Protein AF-A0A1X6NYY1-F1 (afdb_monomer_lite)

Radius of gyration: 22.67 Å; chains: 1; bounding box: 58×75×49 Å

Foldseek 3Di:
DDDDDDDDDDDDDDPDDDPPPPQPDQPFAWFKKKKADQLLQFKKKWKKWKWKDAPNDIDIDIDIDMDHHRRRMDMDTFDDDGADVRIDIAMWTCFMARDPADPDDDQGFIGGRRQKGFDQFQWKKKAWHWGWDADDDPPDPPRIDTDTDGMMIMWTAGLVLGTIDHPDRPPGRIDTDPDGQDPVSSVVSSVNSCVNSVD

Organism: Porphyra umbilicalis (NCBI:txid2786)

Secondary structure (DSSP, 8-state):
-----------------------S--TT-EEEEEEE-TT--SEEEEEEEEEEEETTEEEEEEEEEEEE-SSSEEEEEPP----BTTEEEEEEEEEEE-SS---SSSPPP-B--TTEEE-SS---EEEEEEEEE-SSTTS-TTS-EEEEEEEEEEEEEETTS-EEEES--TTSSEEE-SSPPPHHHHHHHHHHHHHHTT-

Structure (mmCIF, N/CA/C/O backbone):
data_AF-A0A1X6NYY1-F1
#
_entry.id   AF-A0A1X6NYY1-F1
#
loop_
_atom_site.group_PDB
_atom_site.id
_atom_site.type_symbol
_atom_site.label_atom_id
_atom_site.label_alt_id
_atom_site.label_comp_id
_atom_site.label_asym_id
_atom_site.label_entity_id
_atom_site.label_seq_id
_atom_site.pdbx_PDB_ins_code
_atom_site.Cartn_x
_atom_site.Cartn_y
_atom_site.Cartn_z
_atom_site.occupancy
_atom_site.B_iso_or_equiv
_atom_site.auth_seq_id
_atom_site.auth_comp_id
_atom_site.auth_asym_id
_atom_site.auth_atom_id
_atom_site.pdbx_PDB_model_num
ATOM 1 N N . MET A 1 1 ? -26.506 -59.635 26.896 1.00 38.16 1 MET A N 1
ATOM 2 C CA . MET A 1 1 ? -25.412 -58.675 27.161 1.00 38.16 1 MET A CA 1
ATOM 3 C C . MET A 1 1 ? -26.033 -57.323 27.451 1.00 38.16 1 MET A C 1
ATOM 5 O O . MET A 1 1 ? -26.672 -56.756 26.580 1.00 38.16 1 MET A O 1
ATOM 9 N N . VAL A 1 2 ? -25.917 -56.869 28.696 1.00 30.73 2 VAL A N 1
ATOM 10 C CA . VAL A 1 2 ? -26.369 -55.550 29.152 1.00 30.73 2 VAL A CA 1
ATOM 11 C C . VAL A 1 2 ? -25.297 -54.528 28.778 1.00 30.73 2 VAL A C 1
ATOM 13 O O . VAL A 1 2 ? -24.127 -54.738 29.097 1.00 30.73 2 VAL A O 1
ATOM 16 N N . LYS A 1 3 ? -25.678 -53.413 28.148 1.00 32.84 3 LYS A N 1
ATOM 17 C CA . LYS A 1 3 ? -24.883 -52.183 28.210 1.00 32.84 3 LYS A CA 1
ATOM 18 C C . LYS A 1 3 ? -25.811 -50.984 28.374 1.00 32.84 3 LYS A C 1
ATOM 20 O O . LYS A 1 3 ? -26.528 -50.583 27.466 1.00 32.84 3 LYS A O 1
ATOM 25 N N . VAL A 1 4 ? -25.808 -50.516 29.615 1.00 39.34 4 VAL A N 1
ATOM 26 C CA . VAL A 1 4 ? -26.378 -49.278 30.139 1.00 39.34 4 VAL A CA 1
ATOM 27 C C . VAL A 1 4 ? -25.655 -48.076 29.522 1.00 39.34 4 VAL A C 1
ATOM 29 O O . VAL A 1 4 ? -24.454 -48.140 29.267 1.00 39.34 4 VAL A O 1
ATOM 32 N N . GLY A 1 5 ? -26.381 -46.975 29.351 1.00 33.88 5 GLY A N 1
ATOM 33 C CA . GLY A 1 5 ? -25.849 -45.639 29.069 1.00 33.88 5 GLY A CA 1
ATOM 34 C C . GLY A 1 5 ? -27.013 -44.687 28.810 1.00 33.88 5 GLY A C 1
ATOM 35 O O . GLY A 1 5 ? -27.331 -44.402 27.666 1.00 33.88 5 GLY A O 1
ATOM 36 N N . LEU A 1 6 ? -27.895 -44.494 29.791 1.00 34.56 6 LEU A N 1
ATOM 37 C CA . LEU A 1 6 ? -27.859 -43.376 30.743 1.00 34.56 6 LEU A CA 1
ATOM 38 C C . LEU A 1 6 ? -27.768 -42.007 30.045 1.00 34.56 6 LEU A C 1
ATOM 40 O O . LEU A 1 6 ? -26.708 -41.555 29.623 1.00 34.56 6 LEU A O 1
ATOM 44 N N . SER A 1 7 ? -28.942 -41.392 29.948 1.00 38.78 7 SER A N 1
ATOM 45 C CA . SER A 1 7 ? -29.249 -40.020 29.568 1.00 38.78 7 SER A CA 1
ATOM 46 C C . SER A 1 7 ? -28.366 -38.980 30.261 1.00 38.78 7 SER A C 1
ATOM 48 O O . SER A 1 7 ? -28.062 -39.142 31.438 1.00 38.78 7 SER A O 1
ATOM 50 N N . LEU A 1 8 ? -28.123 -37.839 29.606 1.00 34.47 8 LEU A N 1
ATOM 51 C CA . LEU A 1 8 ? -28.283 -36.544 30.277 1.00 34.47 8 LEU A CA 1
ATOM 52 C C . LEU A 1 8 ? -28.530 -35.415 29.262 1.00 34.47 8 LEU A C 1
ATOM 54 O O . LEU A 1 8 ? -27.645 -34.996 28.520 1.00 34.47 8 LEU A O 1
ATOM 58 N N . LEU A 1 9 ? -29.771 -34.928 29.266 1.00 41.62 9 LEU A N 1
ATOM 59 C CA . LEU A 1 9 ? -30.142 -33.581 28.851 1.00 41.62 9 LEU A CA 1
ATOM 60 C C . LEU A 1 9 ? -29.392 -32.570 29.721 1.00 41.62 9 LEU A C 1
ATOM 62 O O . LEU A 1 9 ? -29.495 -32.633 30.943 1.00 41.62 9 LEU A O 1
ATOM 66 N N . VAL A 1 10 ? -28.736 -31.591 29.102 1.00 35.84 10 VAL A N 1
ATOM 67 C CA . VAL A 1 10 ? -28.443 -30.307 29.749 1.00 35.84 10 VAL A CA 1
ATOM 68 C C . VAL A 1 10 ? -28.803 -29.203 28.762 1.00 35.84 10 VAL A C 1
ATOM 70 O O . VAL A 1 10 ? -27.987 -28.717 27.985 1.00 35.84 10 VAL A O 1
ATOM 73 N N . ALA A 1 11 ? -30.084 -28.843 28.785 1.00 40.41 11 ALA A N 1
ATOM 74 C CA . ALA A 1 11 ? -30.530 -27.523 28.386 1.00 40.41 11 ALA A CA 1
ATOM 75 C C . ALA A 1 11 ? -30.111 -26.557 29.501 1.00 40.41 11 ALA A C 1
ATOM 77 O O . ALA A 1 11 ? -30.634 -26.629 30.610 1.00 40.41 11 ALA A O 1
ATOM 78 N N . VAL A 1 12 ? -29.166 -25.664 29.216 1.00 36.78 12 VAL A N 1
ATOM 79 C CA . VAL A 1 12 ? -28.958 -24.461 30.026 1.00 36.78 12 VAL A CA 1
ATOM 80 C C . VAL A 1 12 ? -29.254 -23.277 29.128 1.00 36.78 12 VAL A C 1
ATOM 82 O O . VAL A 1 12 ? -28.447 -22.862 28.300 1.00 36.78 12 VAL A O 1
ATOM 85 N N . ALA A 1 13 ? -30.469 -22.769 29.297 1.00 39.72 13 ALA A N 1
ATOM 86 C CA . ALA A 1 13 ? -30.809 -21.411 28.944 1.00 39.72 13 ALA A CA 1
ATOM 87 C C . ALA A 1 13 ? -29.951 -20.468 29.798 1.00 39.72 13 ALA A C 1
ATOM 89 O O . ALA A 1 13 ? -30.029 -20.487 31.024 1.00 39.72 13 ALA A O 1
ATOM 90 N N . LEU A 1 14 ? -29.160 -19.627 29.143 1.00 35.62 14 LEU A N 1
ATOM 91 C CA . LEU A 1 14 ? -28.606 -18.413 29.731 1.00 35.62 14 LEU A CA 1
ATOM 92 C C . LEU A 1 14 ? -29.036 -17.247 28.847 1.00 35.62 14 LEU A C 1
ATOM 94 O O . LEU A 1 14 ? -28.299 -16.745 28.005 1.00 35.62 14 LEU A O 1
ATOM 98 N N . ALA A 1 15 ? -30.283 -16.832 29.062 1.00 41.22 15 ALA A N 1
ATOM 99 C CA . ALA A 1 15 ? -30.663 -15.447 28.877 1.00 41.22 15 ALA A CA 1
ATOM 100 C C . ALA A 1 15 ? -29.994 -14.647 30.004 1.00 41.22 15 ALA A C 1
ATOM 102 O O . ALA A 1 15 ? -30.489 -14.590 31.126 1.00 41.22 15 ALA A O 1
ATOM 103 N N . ALA A 1 16 ? -28.842 -14.060 29.701 1.00 38.62 16 ALA A N 1
ATOM 104 C CA . ALA A 1 16 ? -28.280 -12.955 30.455 1.00 38.62 16 ALA A CA 1
ATOM 105 C C . ALA A 1 16 ? -27.803 -11.925 29.437 1.00 38.62 16 ALA A C 1
ATOM 107 O O . ALA A 1 16 ? -26.807 -12.102 28.740 1.00 38.62 16 ALA A O 1
ATOM 108 N N . VAL A 1 17 ? -28.600 -10.868 29.327 1.00 46.47 17 VAL A N 1
ATOM 109 C CA . VAL A 1 17 ? -28.281 -9.644 28.609 1.00 46.47 17 VAL A CA 1
ATOM 110 C C . VAL A 1 17 ? -26.997 -9.077 29.206 1.00 46.47 17 VAL A C 1
ATOM 112 O O . VAL A 1 17 ? -26.995 -8.537 30.307 1.00 46.47 17 VAL A O 1
ATOM 115 N N . THR A 1 18 ? -25.911 -9.139 28.456 1.00 36.22 18 THR A N 1
ATOM 116 C CA . THR A 1 18 ? -24.978 -8.024 28.409 1.00 36.22 18 THR A CA 1
ATOM 117 C C . THR A 1 18 ? -25.024 -7.534 26.982 1.00 36.22 18 THR A C 1
ATOM 119 O O . THR A 1 18 ? -24.807 -8.295 26.040 1.00 36.22 18 THR A O 1
ATOM 122 N N . ALA A 1 19 ? -25.409 -6.268 26.818 1.00 34.47 19 ALA A N 1
ATOM 123 C CA . ALA A 1 19 ? -25.182 -5.548 25.585 1.00 34.47 19 ALA A CA 1
ATOM 124 C C . ALA A 1 19 ? -23.752 -5.871 25.156 1.00 34.47 19 ALA A C 1
ATOM 126 O O . ALA A 1 19 ? -22.804 -5.508 25.856 1.00 34.47 19 ALA A O 1
ATOM 127 N N . ALA A 1 20 ? -23.606 -6.618 24.060 1.00 34.59 20 ALA A N 1
ATOM 128 C CA . ALA A 1 20 ? -22.355 -6.642 23.347 1.00 34.59 20 ALA A CA 1
ATOM 129 C C . ALA A 1 20 ? -22.112 -5.174 23.019 1.00 34.59 20 ALA A C 1
ATOM 131 O O . ALA A 1 20 ? -22.765 -4.603 22.145 1.00 34.59 20 ALA A O 1
ATOM 132 N N . THR A 1 21 ? -21.258 -4.532 23.811 1.00 38.22 21 THR A N 1
ATOM 133 C CA . THR A 1 21 ? -20.573 -3.328 23.402 1.00 38.22 21 THR A CA 1
ATOM 134 C C . THR A 1 21 ? -19.978 -3.714 22.065 1.00 38.22 21 THR A C 1
ATOM 136 O O . THR A 1 21 ? -19.060 -4.534 21.993 1.00 38.22 21 THR A O 1
ATOM 139 N N . ALA A 1 22 ? -20.627 -3.251 20.993 1.00 32.81 22 ALA A N 1
ATOM 140 C CA . ALA A 1 22 ? -20.149 -3.447 19.643 1.00 32.81 22 ALA A CA 1
ATOM 141 C C . ALA A 1 22 ? -18.651 -3.141 19.680 1.00 32.81 22 ALA A C 1
ATOM 143 O O . ALA A 1 22 ? -18.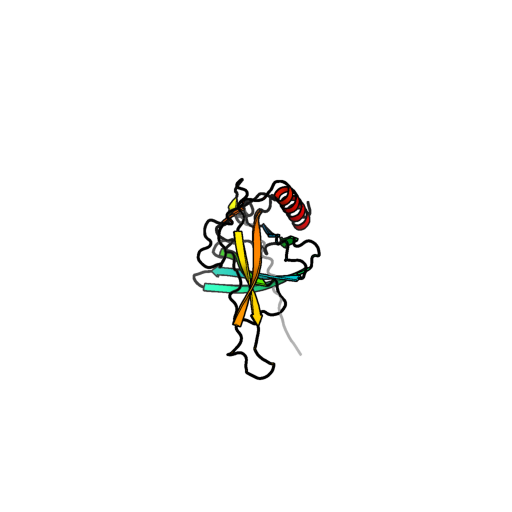287 -2.130 20.295 1.00 32.81 22 ALA A O 1
ATOM 144 N N . PRO A 1 23 ? -17.776 -4.002 19.136 1.00 33.94 23 PRO A N 1
ATOM 145 C CA . PRO A 1 23 ? -16.362 -3.689 19.131 1.00 33.94 23 PRO A CA 1
ATOM 146 C C . PRO A 1 23 ? -16.186 -2.330 18.439 1.00 33.94 23 PRO A C 1
ATOM 148 O O . PRO A 1 23 ? -16.369 -2.193 17.231 1.00 33.94 23 PRO A O 1
ATOM 151 N N . ALA A 1 24 ? -15.900 -1.300 19.237 1.00 39.66 24 ALA A N 1
ATOM 152 C CA . ALA A 1 24 ? -15.369 -0.033 18.772 1.00 39.66 24 ALA A CA 1
ATOM 153 C C . ALA A 1 24 ? -14.004 -0.385 18.153 1.00 39.66 24 ALA A C 1
ATOM 155 O O . ALA A 1 24 ? -13.199 -1.041 18.802 1.00 39.66 24 ALA A O 1
ATOM 156 N N . THR A 1 25 ? -13.681 -0.100 16.897 1.00 47.62 25 THR A N 1
ATOM 157 C CA . THR A 1 25 ? -14.040 1.039 16.052 1.00 47.62 25 THR A CA 1
ATOM 158 C C . THR A 1 25 ? -13.942 0.617 14.578 1.00 47.62 25 THR A C 1
ATOM 160 O O . THR A 1 25 ? -12.849 0.343 14.087 1.00 47.62 25 THR A O 1
ATOM 163 N N . VAL A 1 26 ? -15.067 0.559 13.859 1.00 55.84 26 VAL A N 1
ATOM 164 C CA . VAL A 1 26 ? -15.074 0.356 12.391 1.00 55.84 26 VAL A CA 1
ATOM 165 C C . VAL A 1 26 ? -14.859 1.680 11.648 1.00 55.84 26 VAL A C 1
ATOM 167 O O . VAL A 1 26 ? -14.362 1.672 10.527 1.00 55.84 26 VAL A O 1
ATOM 170 N N . ALA A 1 27 ? -15.216 2.803 12.278 1.00 60.12 27 ALA A N 1
ATOM 171 C CA . ALA A 1 27 ? -15.157 4.125 11.671 1.00 60.12 27 ALA A CA 1
ATOM 172 C C . ALA A 1 27 ? -13.730 4.704 11.668 1.00 60.12 27 ALA A C 1
ATOM 174 O O . ALA A 1 27 ? -13.072 4.734 12.709 1.00 60.12 27 ALA A O 1
ATOM 175 N N . GLY A 1 28 ? -13.289 5.210 10.518 1.00 69.50 28 GLY A N 1
ATOM 176 C CA . GLY A 1 28 ? -12.006 5.873 10.312 1.00 69.50 28 GLY A CA 1
ATOM 177 C C . GLY A 1 28 ? -10.812 4.926 10.192 1.00 69.50 28 GLY A C 1
ATOM 178 O O . GLY A 1 28 ? -9.693 5.344 10.488 1.00 69.50 28 GLY A O 1
ATOM 179 N N . ARG A 1 29 ? -11.022 3.665 9.794 1.00 86.12 29 ARG A N 1
ATOM 180 C CA . ARG A 1 29 ? -9.941 2.684 9.603 1.00 86.12 29 ARG A CA 1
ATOM 181 C C . ARG A 1 29 ? -9.421 2.724 8.173 1.00 86.12 29 ARG A C 1
ATOM 183 O O . ARG A 1 29 ? -10.184 2.950 7.245 1.00 86.12 29 ARG A O 1
ATOM 190 N N . ALA A 1 30 ? -8.161 2.352 7.969 1.00 90.94 30 ALA A N 1
ATOM 191 C CA . ALA A 1 30 ? -7.658 2.097 6.624 1.00 90.94 30 ALA A CA 1
ATOM 192 C C . ALA A 1 30 ? -8.416 0.920 5.982 1.00 90.94 30 ALA A C 1
ATOM 194 O O . ALA A 1 30 ? -8.546 -0.156 6.579 1.00 90.94 30 ALA A O 1
ATOM 195 N N . ALA A 1 31 ? -8.948 1.137 4.779 1.00 94.00 31 ALA A N 1
ATOM 196 C CA . ALA A 1 31 ? -9.781 0.168 4.072 1.00 94.00 31 ALA A CA 1
ATOM 197 C C . ALA A 1 31 ? -9.328 -0.098 2.634 1.00 94.00 31 ALA A C 1
ATOM 199 O O . ALA A 1 31 ? -9.471 -1.225 2.165 1.00 94.00 31 ALA A O 1
ATOM 200 N N . VAL A 1 32 ? -8.753 0.892 1.947 1.00 96.88 32 VAL A N 1
ATOM 201 C CA . VAL A 1 32 ? -8.223 0.713 0.590 1.00 96.88 32 VAL A CA 1
ATOM 202 C C . VAL A 1 32 ? -6.813 1.281 0.490 1.00 96.88 32 VAL A C 1
ATOM 204 O O . VAL A 1 32 ? -6.564 2.420 0.880 1.00 96.88 32 VAL A O 1
ATOM 207 N N . LEU A 1 33 ? -5.895 0.499 -0.074 1.00 97.06 33 LEU A N 1
ATOM 208 C CA . LEU A 1 33 ? -4.585 0.968 -0.520 1.00 97.06 33 LEU A CA 1
ATOM 209 C C . LEU A 1 33 ? -4.646 1.215 -2.023 1.00 97.06 33 LEU A C 1
ATOM 211 O O . LEU A 1 33 ? -4.913 0.288 -2.786 1.00 97.06 33 LEU A O 1
ATOM 215 N N . VAL A 1 34 ? -4.338 2.432 -2.458 1.00 96.69 34 VAL A N 1
ATOM 216 C CA . VAL A 1 34 ? -4.222 2.764 -3.878 1.00 96.69 34 VAL A CA 1
ATOM 217 C C . VAL A 1 34 ? -2.763 3.008 -4.231 1.00 96.69 34 VAL A C 1
ATOM 219 O O . VAL A 1 34 ? -2.095 3.830 -3.604 1.00 96.69 34 VAL A O 1
ATOM 222 N N . LEU A 1 35 ? -2.277 2.313 -5.258 1.00 95.12 35 LEU A N 1
ATOM 223 C CA . LEU A 1 35 ? -0.948 2.499 -5.830 1.00 95.12 35 LEU A CA 1
ATOM 224 C C . LEU A 1 35 ? -1.067 3.120 -7.223 1.00 95.12 35 LEU A C 1
ATOM 226 O O . LEU A 1 35 ? -1.850 2.661 -8.057 1.00 95.12 35 LEU A O 1
ATOM 230 N N . LEU A 1 36 ? -0.266 4.151 -7.467 1.00 92.25 36 LEU A N 1
ATOM 231 C CA . LEU A 1 36 ? -0.159 4.868 -8.730 1.00 92.25 36 LEU A CA 1
ATOM 232 C C . LEU A 1 36 ? 1.300 4.829 -9.193 1.00 92.25 36 LEU A C 1
ATOM 234 O O . LEU A 1 36 ? 2.212 5.142 -8.426 1.00 92.25 36 LEU A O 1
ATOM 238 N N . GLY A 1 37 ? 1.532 4.515 -10.459 1.00 82.44 37 GLY A N 1
ATOM 239 C CA . GLY A 1 37 ? 2.844 4.666 -11.073 1.00 82.44 37 GLY A CA 1
ATOM 240 C C . GLY A 1 37 ? 2.745 4.591 -12.584 1.00 82.44 37 GLY A C 1
ATOM 241 O O . GLY A 1 37 ? 2.176 3.644 -13.115 1.00 82.44 37 GLY A O 1
ATOM 242 N N . ASP A 1 38 ? 3.326 5.564 -13.275 1.00 69.56 38 ASP A N 1
ATOM 243 C CA . ASP A 1 38 ? 3.235 5.652 -14.738 1.00 69.56 38 ASP A CA 1
ATOM 244 C C . ASP A 1 38 ? 3.952 4.470 -15.419 1.00 69.56 38 ASP A C 1
ATOM 246 O O . ASP A 1 38 ? 3.549 4.011 -16.482 1.00 69.56 38 ASP A O 1
ATOM 250 N N . GLU A 1 39 ? 4.950 3.894 -14.744 1.00 70.81 39 GLU A N 1
ATOM 251 C CA . GLU A 1 39 ? 5.709 2.716 -15.190 1.00 70.81 39 GLU A CA 1
ATOM 252 C C . GLU A 1 39 ? 5.158 1.386 -14.631 1.00 70.81 39 GLU A C 1
ATOM 254 O O . GLU A 1 39 ? 5.684 0.304 -14.897 1.00 70.81 39 GLU A O 1
ATOM 259 N N . LEU A 1 40 ? 4.067 1.433 -13.860 1.00 69.50 40 LEU A N 1
ATOM 260 C CA . LEU A 1 40 ? 3.491 0.296 -13.136 1.00 69.50 40 LEU A CA 1
ATOM 261 C C . LEU A 1 40 ? 2.529 -0.530 -14.020 1.00 69.50 40 LEU A C 1
ATOM 263 O O . LEU A 1 40 ? 1.478 -0.980 -13.567 1.00 69.50 40 LEU A O 1
ATOM 267 N N . MET A 1 41 ? 2.844 -0.740 -15.298 1.00 69.56 41 MET A N 1
ATOM 268 C CA . MET A 1 41 ? 1.942 -1.368 -16.284 1.00 69.56 41 MET A CA 1
ATOM 269 C C . MET A 1 41 ? 2.071 -2.901 -16.356 1.00 69.56 41 MET A C 1
ATOM 271 O O . MET A 1 41 ? 2.198 -3.480 -17.432 1.00 69.56 41 MET A O 1
ATOM 275 N N . SER A 1 42 ? 2.103 -3.583 -15.209 1.00 79.06 42 SER A N 1
ATOM 276 C CA . SER A 1 42 ? 2.211 -5.047 -15.182 1.00 79.06 42 SER A CA 1
ATOM 277 C C . SER A 1 42 ? 1.420 -5.671 -14.029 1.00 79.06 42 SER A C 1
ATOM 279 O O . SER A 1 42 ? 0.220 -5.433 -13.911 1.00 79.06 42 SER A O 1
ATOM 281 N N . SER A 1 43 ? 2.051 -6.501 -13.199 1.00 87.56 43 SER A N 1
ATOM 282 C CA . SER A 1 43 ? 1.430 -7.026 -11.988 1.00 87.56 43 SER A CA 1
ATOM 283 C C . SER A 1 43 ? 2.120 -6.465 -10.759 1.00 87.56 43 SER A C 1
ATOM 285 O O . SER A 1 43 ? 3.350 -6.458 -10.684 1.00 87.56 43 SER A O 1
ATOM 287 N N . VAL A 1 44 ? 1.326 -6.125 -9.752 1.00 89.94 44 VAL A N 1
ATOM 288 C CA . VAL A 1 44 ? 1.811 -5.753 -8.426 1.00 89.94 44 VAL A CA 1
ATOM 289 C C . VAL A 1 44 ? 1.318 -6.771 -7.417 1.00 89.94 44 VAL A C 1
ATOM 291 O O . VAL A 1 44 ? 0.159 -7.176 -7.446 1.00 89.94 44 VAL A O 1
ATOM 294 N N . THR A 1 45 ? 2.218 -7.209 -6.544 1.00 92.19 45 THR A N 1
ATOM 295 C CA . THR A 1 45 ? 1.910 -8.060 -5.396 1.00 92.19 45 THR A CA 1
ATOM 296 C C . THR A 1 45 ? 2.114 -7.254 -4.119 1.00 92.19 45 THR A C 1
ATOM 298 O O . THR A 1 45 ? 3.207 -6.741 -3.876 1.00 92.19 45 THR A O 1
ATOM 301 N N . VAL A 1 46 ? 1.063 -7.140 -3.314 1.00 94.12 46 VAL A N 1
ATOM 302 C CA . VAL A 1 46 ? 1.100 -6.579 -1.964 1.00 94.12 46 VAL A CA 1
ATOM 303 C C . VAL A 1 46 ? 1.139 -7.739 -0.979 1.00 94.12 46 VAL A C 1
ATOM 305 O O . VAL A 1 46 ? 0.416 -8.721 -1.128 1.00 94.12 46 VAL A O 1
ATOM 308 N N . THR A 1 47 ? 2.023 -7.648 0.007 1.00 94.56 47 THR A N 1
ATOM 309 C CA . THR A 1 47 ? 2.042 -8.543 1.162 1.00 94.56 47 THR A CA 1
ATOM 310 C C . THR A 1 47 ? 1.463 -7.797 2.349 1.00 94.56 47 THR A C 1
ATOM 312 O O . THR A 1 47 ? 1.962 -6.732 2.720 1.00 94.56 47 THR A O 1
ATOM 315 N N . TRP A 1 48 ? 0.416 -8.362 2.928 1.00 96.06 48 TRP A N 1
ATOM 316 C CA . TRP A 1 48 ? -0.231 -7.877 4.135 1.00 96.06 48 TRP A CA 1
ATOM 317 C C . TRP A 1 48 ? 0.370 -8.589 5.346 1.00 96.06 48 TRP A C 1
ATOM 319 O O . TRP A 1 48 ? 0.582 -9.799 5.306 1.00 96.06 48 TRP A O 1
ATOM 329 N N . GLU A 1 49 ? 0.650 -7.854 6.420 1.00 94.94 49 GLU A N 1
ATOM 330 C CA . GLU A 1 49 ? 0.976 -8.419 7.733 1.00 94.94 49 GLU A CA 1
ATOM 331 C C . GLU A 1 49 ? -0.148 -8.080 8.707 1.00 94.94 49 GLU A C 1
ATOM 333 O O . GLU A 1 49 ? -0.382 -6.908 8.996 1.00 94.94 49 GLU A O 1
ATOM 338 N N . THR A 1 50 ? -0.815 -9.108 9.230 1.00 94.00 50 THR A N 1
ATOM 339 C CA . THR A 1 50 ? -1.805 -8.972 10.300 1.00 94.00 50 THR A CA 1
ATOM 340 C C . THR A 1 50 ? -1.163 -9.386 11.618 1.00 94.00 50 THR A C 1
ATOM 342 O O . THR A 1 50 ? -0.710 -10.521 11.768 1.00 94.00 50 THR A O 1
ATOM 345 N N . LYS A 1 51 ? -1.096 -8.471 12.587 1.00 93.38 51 LYS A N 1
ATOM 346 C CA . LYS A 1 51 ? -0.605 -8.733 13.944 1.00 93.38 51 LYS A CA 1
ATOM 347 C C . LYS A 1 51 ? -1.779 -8.893 14.884 1.00 93.38 51 LYS A C 1
ATOM 349 O O . LYS A 1 51 ? -2.582 -7.977 15.020 1.00 93.38 51 LYS A O 1
ATOM 354 N N . ILE A 1 52 ? -1.823 -10.020 15.579 1.00 92.75 52 ILE A N 1
ATOM 355 C CA . ILE A 1 52 ? -2.807 -10.314 16.617 1.00 92.75 52 ILE A CA 1
ATOM 356 C C . ILE A 1 52 ? -2.064 -10.339 17.948 1.00 92.75 52 ILE A C 1
ATOM 358 O O . ILE A 1 52 ? -1.178 -11.170 18.149 1.00 92.75 52 ILE A O 1
ATOM 362 N N . SER A 1 53 ? -2.399 -9.414 18.843 1.00 92.00 53 SER A N 1
ATOM 363 C CA . SER A 1 53 ? -1.756 -9.268 20.150 1.00 92.00 53 SER A CA 1
ATOM 364 C C . SER A 1 53 ? -2.733 -9.604 21.273 1.00 92.00 53 SER A C 1
ATOM 366 O O . SER A 1 53 ? -3.795 -8.992 21.366 1.00 92.00 53 SER A O 1
ATOM 368 N N . PHE A 1 54 ? -2.368 -10.546 22.144 1.00 91.75 54 PHE A N 1
ATOM 369 C CA . PHE A 1 54 ? -3.174 -10.984 23.288 1.00 91.75 54 PHE A CA 1
ATOM 370 C C . PHE A 1 54 ? -2.267 -11.358 24.463 1.00 91.75 54 PHE A C 1
ATOM 372 O O . PHE A 1 54 ? -1.359 -12.169 24.310 1.00 91.75 54 PHE A O 1
ATOM 379 N N . ARG A 1 55 ? -2.500 -10.775 25.649 1.00 91.00 55 ARG A N 1
ATOM 380 C CA . ARG A 1 55 ? -1.730 -11.061 26.885 1.00 91.00 55 ARG A CA 1
ATOM 381 C C . ARG A 1 55 ? -0.200 -11.034 26.698 1.00 91.00 55 ARG A C 1
ATOM 383 O O . ARG A 1 55 ? 0.516 -11.869 27.242 1.00 91.00 55 ARG A O 1
ATOM 390 N N . GLY A 1 56 ? 0.301 -10.089 25.901 1.00 88.81 56 GLY A N 1
ATOM 391 C CA . GLY A 1 56 ? 1.732 -9.947 25.601 1.00 88.81 56 GLY A CA 1
ATOM 392 C C . GLY A 1 56 ? 2.282 -10.924 24.553 1.00 88.81 56 GLY A C 1
ATOM 393 O O . GLY A 1 56 ? 3.430 -10.780 24.142 1.00 88.81 56 GLY A O 1
ATOM 394 N N . GLN A 1 57 ? 1.482 -11.879 24.074 1.00 93.88 57 GLN A N 1
ATOM 395 C CA . GLN A 1 57 ? 1.823 -12.712 22.923 1.00 93.88 57 GLN A CA 1
ATOM 396 C C . GLN A 1 57 ? 1.421 -12.010 21.627 1.00 93.88 57 GLN A C 1
ATOM 398 O O . GLN A 1 57 ? 0.378 -11.359 21.569 1.00 93.88 57 GLN A O 1
ATOM 403 N N . VAL A 1 58 ? 2.245 -12.159 20.588 1.00 94.31 58 VAL A N 1
ATOM 404 C CA . VAL A 1 58 ? 1.997 -11.595 19.257 1.00 94.31 58 VAL A CA 1
ATOM 405 C C . VAL A 1 58 ? 2.096 -12.705 18.222 1.00 94.31 58 VAL A C 1
ATOM 407 O O . VAL A 1 58 ? 3.161 -13.293 18.040 1.00 94.31 58 VAL A O 1
ATOM 410 N N . VAL A 1 59 ? 0.995 -12.957 17.521 1.00 94.81 59 VAL A N 1
ATOM 411 C CA . VAL A 1 59 ? 0.950 -13.818 16.336 1.00 94.81 59 VAL A CA 1
ATOM 412 C C . VAL A 1 59 ? 0.959 -12.931 15.098 1.00 94.81 59 VAL A C 1
ATOM 414 O O . VAL A 1 59 ? 0.342 -11.865 15.085 1.00 94.81 59 VAL A O 1
ATOM 417 N N . ARG A 1 60 ? 1.691 -13.354 14.067 1.00 94.62 60 ARG A N 1
ATOM 418 C CA . ARG A 1 60 ? 1.779 -12.652 12.787 1.00 94.62 60 ARG A CA 1
ATOM 419 C C . ARG A 1 60 ? 1.288 -13.568 11.685 1.00 94.62 60 ARG A C 1
ATOM 421 O O . ARG A 1 60 ? 1.798 -14.678 11.555 1.00 94.62 60 ARG A O 1
ATOM 428 N N . ASP A 1 61 ? 0.341 -13.075 10.909 1.00 94.12 61 ASP A N 1
ATOM 429 C CA . ASP A 1 61 ? -0.140 -13.722 9.699 1.00 94.12 61 ASP A CA 1
ATOM 430 C C . ASP A 1 61 ? 0.283 -12.907 8.475 1.00 94.12 61 ASP A C 1
ATOM 432 O O . ASP A 1 61 ? 0.225 -11.674 8.488 1.00 94.12 61 ASP A O 1
ATOM 436 N N . LEU A 1 62 ? 0.742 -13.601 7.435 1.00 95.25 62 LEU A N 1
ATOM 437 C CA . LEU A 1 62 ? 1.159 -12.996 6.176 1.00 95.25 62 LEU A CA 1
ATOM 438 C C . LEU A 1 62 ? 0.257 -13.503 5.060 1.00 95.25 62 LEU A C 1
ATOM 440 O O . LEU A 1 62 ? 0.175 -14.705 4.818 1.00 95.25 62 LEU A O 1
ATOM 444 N N . SER A 1 63 ? -0.351 -12.576 4.328 1.00 95.12 63 SER A N 1
ATOM 445 C CA . SER A 1 63 ? -1.114 -12.895 3.123 1.00 95.12 63 SER A CA 1
ATOM 446 C C . SER A 1 63 ? -0.615 -12.084 1.935 1.00 95.12 63 SER A C 1
ATOM 448 O O . SER A 1 63 ? 0.007 -11.032 2.086 1.00 95.12 63 SER A O 1
ATOM 450 N N . HIS A 1 64 ? -0.851 -12.601 0.732 1.00 93.94 64 HIS A N 1
ATOM 451 C CA . HIS A 1 64 ? -0.392 -11.991 -0.508 1.00 93.94 64 HIS A CA 1
ATOM 452 C C . HIS A 1 64 ? -1.575 -11.749 -1.434 1.00 93.94 64 HIS A C 1
ATOM 454 O O . HIS A 1 64 ? -2.369 -12.654 -1.682 1.00 93.94 64 HIS A O 1
ATOM 460 N N . GLU A 1 65 ? -1.642 -10.554 -2.001 1.00 95.12 65 GLU A N 1
ATOM 461 C CA . GLU A 1 65 ? -2.635 -10.194 -3.002 1.00 95.12 65 GLU A CA 1
ATOM 462 C C . GLU A 1 65 ? -1.928 -9.674 -4.248 1.00 95.12 65 GLU A C 1
ATOM 464 O O . GLU A 1 65 ? -1.067 -8.795 -4.175 1.00 95.12 65 GLU A O 1
ATOM 469 N N . ARG A 1 66 ? -2.274 -10.234 -5.409 1.00 93.88 66 ARG A N 1
ATOM 470 C CA . ARG A 1 66 ? -1.685 -9.859 -6.693 1.00 93.88 66 ARG A CA 1
ATOM 471 C C . ARG A 1 66 ? -2.759 -9.334 -7.624 1.00 93.88 66 ARG A C 1
ATOM 473 O O . ARG A 1 66 ? -3.709 -10.043 -7.937 1.00 93.88 66 ARG A O 1
ATOM 480 N N . LEU A 1 67 ? -2.535 -8.137 -8.145 1.00 93.06 67 LEU A N 1
ATOM 481 C CA . LEU A 1 67 ? -3.374 -7.519 -9.162 1.00 93.06 67 LEU A CA 1
ATOM 482 C C . LEU A 1 67 ? -2.561 -7.249 -10.425 1.00 93.06 67 LEU A C 1
ATOM 484 O O . LEU A 1 67 ? -1.334 -7.145 -10.385 1.00 93.06 67 LEU A O 1
ATOM 488 N N . THR A 1 68 ? -3.254 -7.147 -11.556 1.00 90.31 68 THR A N 1
ATOM 489 C CA . THR A 1 68 ? -2.672 -6.804 -12.860 1.00 90.31 68 THR A CA 1
A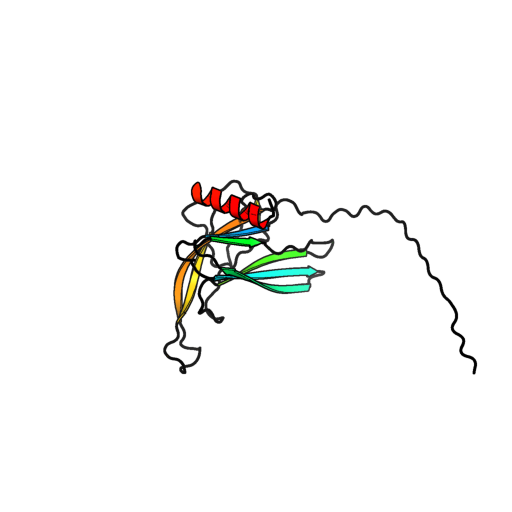TOM 490 C C . THR A 1 68 ? -3.448 -5.636 -13.447 1.00 90.31 68 THR A C 1
ATOM 492 O O . THR A 1 68 ? -4.672 -5.603 -13.341 1.00 90.31 68 THR A O 1
ATOM 495 N N . THR A 1 69 ? -2.747 -4.684 -14.058 1.00 87.75 69 THR A N 1
ATOM 496 C CA . THR A 1 69 ? -3.368 -3.536 -14.725 1.00 87.75 69 THR A CA 1
ATOM 497 C C . THR A 1 69 ? -2.615 -3.166 -15.998 1.00 87.75 69 THR A C 1
ATOM 499 O O . THR A 1 69 ? -1.464 -3.552 -16.193 1.00 87.75 69 THR A O 1
ATOM 502 N N . THR A 1 70 ? -3.252 -2.362 -16.843 1.00 87.75 70 THR A N 1
ATOM 503 C CA . THR A 1 70 ? -2.660 -1.790 -18.062 1.00 87.75 70 THR A CA 1
ATOM 504 C C . THR A 1 70 ? -2.423 -0.283 -17.962 1.00 87.75 70 THR A C 1
ATOM 506 O O . THR A 1 70 ? -1.844 0.300 -18.869 1.00 87.75 70 THR A O 1
ATOM 509 N N . ASN A 1 71 ? -2.853 0.363 -16.873 1.00 88.62 71 ASN A N 1
ATOM 510 C CA . ASN A 1 71 ? -2.849 1.826 -16.731 1.00 88.62 71 ASN A CA 1
ATOM 511 C C . ASN A 1 71 ? -1.991 2.352 -15.568 1.00 88.62 71 ASN A C 1
ATOM 513 O O . ASN A 1 71 ? -2.085 3.527 -15.224 1.00 88.62 71 ASN A O 1
ATOM 517 N N . GLY A 1 72 ? -1.212 1.487 -14.916 1.00 88.69 72 GLY A N 1
ATOM 518 C CA . GLY A 1 72 ? -0.366 1.883 -13.792 1.00 88.69 72 GLY A CA 1
ATOM 519 C C . GLY A 1 72 ? -1.093 2.164 -12.472 1.00 88.69 72 GLY A C 1
ATOM 520 O O . GLY A 1 72 ? -0.486 2.699 -11.545 1.00 88.69 72 GLY A O 1
ATOM 521 N N . ARG A 1 73 ? -2.386 1.832 -12.362 1.00 93.25 73 ARG A N 1
ATOM 522 C CA . ARG A 1 73 ? -3.215 2.103 -11.179 1.00 93.25 73 ARG A CA 1
ATOM 523 C C . ARG A 1 73 ? -3.777 0.818 -10.584 1.00 93.25 73 ARG A C 1
ATOM 525 O O . ARG A 1 73 ? -4.317 -0.020 -11.306 1.00 93.25 73 ARG A O 1
ATOM 532 N N . TYR A 1 74 ? -3.669 0.693 -9.266 1.00 94.88 74 TYR A N 1
ATOM 533 C CA . TYR A 1 74 ? -4.107 -0.474 -8.504 1.00 94.88 74 TYR A CA 1
ATOM 534 C C . TYR A 1 74 ? -4.819 -0.017 -7.244 1.00 94.88 74 TYR A C 1
ATOM 536 O O . TYR A 1 74 ? -4.382 0.937 -6.604 1.00 94.88 74 TYR A O 1
ATOM 544 N N . ALA A 1 75 ? -5.870 -0.730 -6.863 1.00 97.00 75 ALA A N 1
ATOM 545 C CA . ALA A 1 75 ? -6.538 -0.549 -5.588 1.00 97.00 75 ALA A CA 1
ATOM 546 C C . ALA A 1 75 ? -6.732 -1.915 -4.944 1.00 97.00 75 ALA A C 1
ATOM 548 O O . ALA A 1 75 ? -7.280 -2.817 -5.573 1.00 97.00 75 ALA A O 1
ATOM 549 N N . PHE A 1 76 ? -6.258 -2.048 -3.713 1.00 97.25 76 PHE A N 1
ATOM 550 C CA . PHE A 1 76 ? -6.327 -3.273 -2.935 1.00 97.25 76 PHE A CA 1
ATOM 551 C C . PHE A 1 76 ? -7.209 -3.045 -1.713 1.00 97.25 76 PHE A C 1
ATOM 553 O O . PHE A 1 76 ? -7.099 -2.003 -1.056 1.00 97.25 76 PHE A O 1
ATOM 560 N N . ALA A 1 77 ? -8.060 -4.017 -1.396 1.00 96.69 77 ALA A N 1
ATOM 561 C CA . ALA A 1 77 ? -8.798 -4.009 -0.142 1.00 96.69 77 ALA A CA 1
ATOM 562 C C . ALA A 1 77 ? -7.830 -4.343 0.997 1.00 96.69 77 ALA A C 1
ATOM 564 O O . ALA A 1 77 ? -7.147 -5.360 0.955 1.00 96.69 77 ALA A O 1
ATOM 565 N N . ILE A 1 78 ? -7.772 -3.498 2.023 1.00 95.19 78 ILE A N 1
ATOM 566 C CA . ILE A 1 78 ? -6.955 -3.774 3.205 1.00 95.19 78 ILE A CA 1
ATOM 567 C C . ILE A 1 78 ? -7.683 -4.840 4.035 1.00 95.19 78 ILE A C 1
ATOM 569 O O . ILE A 1 78 ? -8.821 -4.582 4.460 1.00 95.19 78 ILE A O 1
ATOM 573 N N . PRO A 1 79 ? -7.062 -6.014 4.286 1.00 92.56 79 PRO A N 1
ATOM 574 C CA . PRO A 1 79 ? -7.658 -7.049 5.114 1.00 92.56 79 PRO A CA 1
ATOM 575 C C . PRO A 1 79 ? -8.072 -6.492 6.471 1.00 92.56 79 PRO A C 1
ATOM 577 O O . PRO A 1 79 ? -7.352 -5.718 7.102 1.00 92.56 79 PRO A O 1
ATOM 580 N N . PHE A 1 80 ? -9.263 -6.880 6.910 1.00 87.81 80 PHE A N 1
ATOM 581 C CA . PHE A 1 80 ? -9.821 -6.426 8.169 1.00 87.81 80 PHE A CA 1
ATOM 582 C C . PHE A 1 80 ? -10.192 -7.612 9.034 1.00 87.81 80 PHE A C 1
ATOM 584 O O . PHE A 1 80 ? -10.905 -8.519 8.606 1.00 87.81 80 PHE A O 1
ATOM 591 N N . GLN A 1 81 ? -9.748 -7.549 10.280 1.00 84.75 81 GLN A N 1
ATOM 592 C CA . GLN A 1 81 ? -10.197 -8.423 11.342 1.00 84.75 81 GLN A CA 1
ATOM 593 C C . GLN A 1 81 ? -10.603 -7.537 12.522 1.00 84.75 81 GLN A C 1
ATOM 595 O O . GLN A 1 81 ? -9.829 -6.659 12.917 1.00 84.75 81 GLN A O 1
ATOM 600 N N . PRO A 1 82 ? -11.819 -7.710 13.065 1.00 80.56 82 PRO A N 1
ATOM 601 C CA . PRO A 1 82 ? -12.267 -6.913 14.192 1.00 80.56 82 PRO A CA 1
ATOM 602 C C . PRO A 1 82 ? -11.404 -7.212 15.421 1.00 80.56 82 PRO A C 1
ATOM 604 O O . PRO A 1 82 ? -11.112 -8.368 15.727 1.00 80.56 82 PRO A O 1
ATOM 607 N N . SER A 1 83 ? -11.023 -6.162 16.145 1.00 83.06 83 SER A N 1
ATOM 608 C CA . SER A 1 83 ? -10.468 -6.320 17.491 1.00 83.06 83 SER A CA 1
ATOM 609 C C . SER A 1 83 ? -11.596 -6.641 18.472 1.00 83.06 83 SER A C 1
ATOM 611 O O . SER A 1 83 ? -12.725 -6.180 18.307 1.00 83.06 83 SER A O 1
ATOM 613 N N . VAL A 1 84 ? -11.291 -7.421 19.505 1.00 83.94 84 VAL A N 1
ATOM 614 C CA . VAL A 1 84 ? -12.225 -7.744 20.595 1.00 83.94 84 VAL A CA 1
ATOM 615 C C . VAL A 1 84 ? -11.541 -7.464 21.933 1.00 83.94 84 VAL A C 1
ATOM 617 O O . VAL A 1 84 ? -10.313 -7.400 21.974 1.00 83.94 84 VAL A O 1
ATOM 620 N N . PRO A 1 85 ? -12.272 -7.274 23.046 1.00 85.94 85 PRO A N 1
ATOM 621 C CA . PRO A 1 85 ? -11.650 -6.973 24.333 1.00 85.94 85 PRO A CA 1
ATOM 622 C C . PRO A 1 85 ? -10.505 -7.939 24.683 1.00 85.94 85 PRO A C 1
ATOM 624 O O . PRO A 1 85 ? -10.679 -9.155 24.712 1.00 85.94 85 PRO A O 1
ATOM 627 N N . GLY A 1 86 ? -9.313 -7.385 24.922 1.00 85.25 86 GLY A N 1
ATOM 628 C CA . GLY A 1 86 ? -8.093 -8.141 25.222 1.00 85.25 86 GLY A CA 1
ATOM 629 C C . GLY A 1 86 ? -7.287 -8.615 24.004 1.00 85.25 86 GLY A C 1
ATOM 630 O O . GLY A 1 86 ? -6.123 -8.966 24.188 1.00 85.25 86 GLY A O 1
ATOM 631 N N . ILE A 1 87 ? -7.853 -8.582 22.792 1.00 87.62 87 ILE A N 1
ATOM 632 C CA . ILE A 1 87 ? -7.196 -8.947 21.528 1.00 87.62 87 ILE A CA 1
ATOM 633 C C . ILE A 1 87 ? -7.127 -7.720 20.614 1.00 87.62 87 ILE A C 1
ATOM 635 O O . ILE A 1 87 ? -8.144 -7.236 20.119 1.00 87.62 87 ILE A O 1
ATOM 639 N N . VAL A 1 88 ? -5.913 -7.245 20.345 1.00 88.94 88 VAL A N 1
ATOM 640 C CA . VAL A 1 88 ? -5.669 -6.144 19.404 1.00 88.94 88 VAL A CA 1
ATOM 641 C C . VAL A 1 88 ? -5.224 -6.720 18.070 1.00 88.94 88 VAL A C 1
ATOM 643 O O . VAL A 1 88 ? -4.226 -7.441 18.021 1.00 88.94 88 VAL A O 1
ATOM 646 N N . VAL A 1 89 ? -5.940 -6.380 16.999 1.00 89.81 89 VAL A N 1
ATOM 647 C CA . VAL A 1 89 ? -5.595 -6.787 15.635 1.00 89.81 89 VAL A CA 1
ATOM 648 C C . VAL A 1 89 ? -5.239 -5.566 14.799 1.00 89.81 89 VAL A C 1
ATOM 650 O O . VAL A 1 89 ? -6.029 -4.630 14.692 1.00 89.81 89 VAL A O 1
ATOM 653 N N . THR A 1 90 ? -4.054 -5.571 14.195 1.00 90.44 90 THR A N 1
ATOM 654 C CA . THR A 1 90 ? -3.609 -4.523 13.269 1.00 90.44 90 THR A CA 1
ATOM 655 C C . THR A 1 90 ? -3.156 -5.137 11.956 1.00 90.44 90 THR A C 1
ATOM 657 O O . THR A 1 90 ? -2.581 -6.219 11.945 1.00 90.44 90 THR A O 1
ATOM 660 N N . THR A 1 91 ? -3.410 -4.446 10.846 1.00 92.56 91 THR A N 1
ATOM 661 C CA . THR A 1 91 ? -2.947 -4.859 9.515 1.00 92.56 91 THR A CA 1
ATOM 662 C C . THR A 1 91 ? -2.072 -3.765 8.934 1.00 92.56 91 THR A C 1
ATOM 664 O O . THR A 1 91 ? -2.432 -2.593 9.007 1.00 92.56 91 THR A O 1
ATOM 667 N N . SER A 1 92 ? -0.936 -4.135 8.356 1.00 92.69 92 SER A N 1
ATOM 668 C CA . SER A 1 92 ? -0.026 -3.236 7.648 1.00 92.69 92 SER A CA 1
ATOM 669 C C . SER A 1 92 ? 0.387 -3.836 6.305 1.00 92.69 92 SER A C 1
ATOM 671 O O . SER A 1 92 ? 0.189 -5.024 6.037 1.00 92.69 92 SER A O 1
ATOM 673 N N . VAL A 1 93 ? 0.978 -3.016 5.437 1.00 94.44 93 VAL A N 1
ATOM 674 C CA . VAL A 1 93 ? 1.686 -3.521 4.257 1.00 94.44 93 VAL A CA 1
ATOM 675 C C . VAL A 1 93 ? 3.093 -3.903 4.694 1.00 94.44 93 VAL A C 1
ATOM 677 O O . VAL A 1 93 ? 3.859 -3.033 5.099 1.00 94.44 93 VAL A O 1
ATOM 680 N N . SER A 1 94 ? 3.469 -5.174 4.580 1.00 92.31 94 SER A N 1
ATOM 681 C CA . SER A 1 94 ? 4.825 -5.647 4.902 1.00 92.31 94 SER A CA 1
ATOM 682 C C . SER A 1 94 ? 5.744 -5.747 3.685 1.00 92.31 94 SER A C 1
ATOM 684 O O . SER A 1 94 ? 6.954 -5.916 3.833 1.00 92.31 94 SER A O 1
ATOM 686 N N . GLY A 1 95 ? 5.202 -5.609 2.473 1.00 92.06 95 GLY A N 1
ATOM 687 C CA . GLY A 1 95 ? 6.014 -5.544 1.266 1.00 92.06 95 GLY A CA 1
ATOM 688 C C . GLY A 1 95 ? 5.210 -5.284 0.000 1.00 92.06 95 GLY A C 1
ATOM 689 O O . GLY A 1 95 ? 4.149 -5.870 -0.194 1.00 92.06 95 GLY A O 1
AT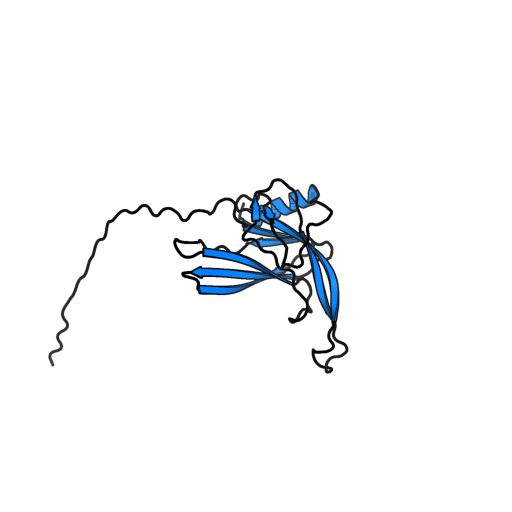OM 690 N N . ILE A 1 96 ? 5.755 -4.466 -0.899 1.00 90.38 96 ILE A N 1
ATOM 691 C CA . ILE A 1 96 ? 5.233 -4.264 -2.256 1.00 90.38 96 ILE A CA 1
ATOM 692 C C . ILE A 1 96 ? 6.256 -4.753 -3.281 1.00 90.38 96 ILE A C 1
ATOM 694 O O . ILE A 1 96 ? 7.431 -4.385 -3.245 1.00 90.38 96 ILE A O 1
ATOM 698 N N . GLN A 1 97 ? 5.783 -5.566 -4.220 1.00 87.69 97 GLN A N 1
ATOM 699 C CA . GLN A 1 97 ? 6.532 -6.105 -5.348 1.00 87.69 97 GLN A CA 1
ATOM 700 C C . GLN A 1 97 ? 5.868 -5.654 -6.648 1.00 87.69 97 GLN A C 1
ATOM 702 O O . GLN A 1 97 ? 4.742 -6.052 -6.931 1.00 87.69 97 GLN A O 1
ATOM 707 N N . GLY A 1 98 ? 6.568 -4.864 -7.461 1.00 78.12 98 GLY A N 1
ATOM 708 C CA . GLY A 1 98 ? 6.074 -4.418 -8.772 1.00 78.12 98 GLY A CA 1
ATOM 709 C C . GLY A 1 98 ? 6.855 -4.960 -9.980 1.00 78.12 98 GLY A C 1
ATOM 710 O O . GLY A 1 98 ? 6.500 -4.686 -11.125 1.00 78.12 98 GLY A O 1
ATOM 711 N N . TYR A 1 99 ? 7.931 -5.723 -9.763 1.00 72.44 99 TYR A N 1
ATOM 712 C CA . TYR A 1 99 ? 8.754 -6.286 -10.840 1.00 72.44 99 TYR A CA 1
ATOM 713 C C . TYR A 1 99 ? 9.005 -7.781 -10.621 1.00 72.44 99 TYR A C 1
ATOM 715 O O . TYR A 1 99 ? 9.123 -8.230 -9.489 1.00 72.44 99 TYR A O 1
ATOM 723 N N . LYS A 1 100 ? 9.120 -8.557 -11.709 1.00 57.91 100 LYS A N 1
ATOM 724 C CA . LYS A 1 100 ? 9.162 -10.038 -11.725 1.00 57.91 100 LYS A CA 1
ATOM 725 C C . LYS A 1 100 ? 10.428 -10.667 -11.092 1.00 57.91 100 LYS A C 1
ATOM 727 O O . LYS A 1 100 ? 10.536 -11.888 -11.057 1.00 57.91 100 LYS A O 1
ATOM 732 N N . SER A 1 101 ? 11.399 -9.872 -10.625 1.00 51.28 101 SER A N 1
ATOM 733 C CA . SER A 1 101 ? 12.733 -10.335 -10.186 1.00 51.28 101 SER A CA 1
ATOM 734 C C . SER A 1 101 ? 13.095 -9.858 -8.779 1.00 51.28 101 SER A C 1
ATOM 736 O O . SER A 1 101 ? 13.957 -9.005 -8.588 1.00 51.28 101 SER A O 1
ATOM 738 N N . ASP A 1 102 ? 12.452 -10.402 -7.762 1.00 53.41 102 ASP A N 1
ATOM 739 C CA . ASP A 1 102 ? 12.568 -9.891 -6.393 1.00 53.41 102 ASP A CA 1
ATOM 740 C C . ASP A 1 102 ? 12.519 -11.026 -5.366 1.00 53.41 102 ASP A C 1
ATOM 742 O O . ASP A 1 102 ? 11.869 -10.964 -4.327 1.00 53.41 102 ASP A O 1
ATOM 746 N N . HIS A 1 103 ? 13.298 -12.076 -5.616 1.00 51.31 103 HIS A N 1
ATOM 747 C CA . HIS A 1 103 ? 13.637 -13.026 -4.561 1.00 51.31 103 HIS A CA 1
ATOM 748 C C . HIS A 1 103 ? 14.399 -12.311 -3.424 1.00 51.31 103 HIS A C 1
ATOM 750 O O . HIS A 1 103 ? 15.607 -12.075 -3.531 1.00 51.31 103 HIS A O 1
ATOM 756 N N . GLY A 1 104 ? 13.669 -11.982 -2.353 1.00 59.72 104 GLY A N 1
ATOM 757 C CA . GLY A 1 104 ? 14.040 -11.948 -0.927 1.00 59.72 104 GLY A CA 1
ATOM 758 C C . GLY A 1 104 ? 15.174 -11.041 -0.432 1.00 59.72 104 GLY A C 1
ATOM 759 O O . GLY A 1 104 ? 15.313 -10.898 0.775 1.00 59.72 104 GLY A O 1
ATOM 760 N N . LYS A 1 105 ? 16.004 -10.456 -1.303 1.00 67.44 105 LYS A N 1
ATOM 761 C CA . LYS A 1 105 ? 17.179 -9.663 -0.888 1.00 67.44 105 LYS A CA 1
ATOM 762 C C . LYS A 1 105 ? 17.042 -8.158 -1.073 1.00 67.44 105 LYS A C 1
ATOM 764 O O . LYS A 1 105 ? 17.764 -7.420 -0.414 1.00 67.44 105 LYS A O 1
ATOM 769 N N . CYS A 1 106 ? 16.177 -7.702 -1.974 1.00 80.31 106 CYS A N 1
ATOM 770 C CA . CYS A 1 106 ? 15.935 -6.272 -2.123 1.00 80.31 106 CYS A CA 1
ATOM 771 C C . CYS A 1 106 ? 14.879 -5.841 -1.113 1.00 80.31 106 CYS A C 1
ATOM 773 O O . CYS A 1 106 ? 13.858 -6.516 -0.971 1.00 80.31 106 CYS A O 1
ATOM 775 N N . THR A 1 107 ? 15.139 -4.733 -0.418 1.00 80.62 107 THR A N 1
ATOM 776 C CA . THR A 1 107 ? 14.178 -4.138 0.508 1.00 80.62 107 THR A CA 1
ATOM 777 C C . THR A 1 107 ? 12.878 -3.875 -0.235 1.00 80.62 107 THR A C 1
ATOM 779 O O . THR A 1 107 ? 12.868 -3.191 -1.261 1.00 80.62 107 THR A O 1
ATOM 782 N N . ARG A 1 108 ? 11.788 -4.445 0.275 1.00 87.62 108 ARG A N 1
ATOM 783 C CA . ARG A 1 108 ? 10.446 -4.171 -0.225 1.00 87.62 108 ARG A CA 1
ATOM 784 C C . ARG A 1 108 ? 9.860 -3.017 0.577 1.00 87.62 108 ARG A C 1
ATOM 786 O O . ARG A 1 108 ? 9.965 -3.053 1.803 1.00 87.62 108 ARG A O 1
ATOM 793 N N . PRO A 1 109 ? 9.246 -2.021 -0.077 1.00 90.25 109 PRO A N 1
ATOM 794 C CA . PRO A 1 109 ? 8.548 -0.977 0.648 1.00 90.25 109 PRO A CA 1
ATOM 795 C C . PRO A 1 109 ? 7.406 -1.560 1.480 1.00 90.25 109 PRO A C 1
ATOM 797 O O . PRO A 1 109 ? 6.635 -2.383 0.985 1.00 90.25 109 PRO A O 1
ATOM 800 N N . ALA A 1 110 ? 7.307 -1.115 2.722 1.00 91.75 110 ALA A N 1
ATOM 801 C CA . ALA A 1 110 ? 6.296 -1.471 3.703 1.00 91.75 110 ALA A CA 1
ATOM 802 C C . ALA A 1 110 ? 5.591 -0.197 4.184 1.00 91.75 110 ALA A C 1
ATOM 804 O O . ALA A 1 110 ? 6.170 0.886 4.181 1.00 91.75 110 ALA A O 1
ATOM 805 N N . LEU A 1 111 ? 4.333 -0.303 4.586 1.00 90.81 111 LEU A N 1
ATOM 806 C CA . LEU A 1 111 ? 3.514 0.842 4.965 1.00 90.81 111 LEU A CA 1
ATOM 807 C C . LEU A 1 111 ? 2.770 0.507 6.263 1.00 90.81 111 LEU A C 1
ATOM 809 O O . LEU A 1 111 ? 1.867 -0.334 6.228 1.00 90.81 111 LEU A O 1
ATOM 813 N N . PRO A 1 112 ? 3.141 1.114 7.405 1.00 88.44 112 PRO A N 1
ATOM 814 C CA . PRO A 1 112 ? 2.377 0.963 8.636 1.00 88.44 112 PRO A CA 1
ATOM 815 C C . PRO A 1 112 ? 1.037 1.685 8.475 1.00 88.44 112 PRO A C 1
ATOM 817 O O . PRO A 1 112 ? 0.995 2.869 8.140 1.00 88.44 112 PRO A O 1
ATOM 820 N N . LEU A 1 113 ? -0.064 0.969 8.684 1.00 89.25 113 LEU A N 1
ATOM 821 C CA . LEU A 1 113 ? -1.425 1.497 8.520 1.00 89.25 113 LEU A CA 1
ATOM 822 C C . LEU A 1 113 ? -2.128 1.689 9.867 1.00 89.25 113 LEU A C 1
ATOM 824 O O . LEU A 1 113 ? -3.136 2.382 9.952 1.00 89.25 113 LEU A O 1
ATOM 828 N N . GLU A 1 114 ? -1.572 1.128 10.938 1.00 81.56 114 GLU A N 1
ATOM 829 C CA . GLU A 1 114 ? -2.128 1.137 12.288 1.00 81.56 114 GLU A CA 1
ATOM 830 C C . GLU A 1 114 ? -2.222 2.536 12.915 1.00 81.56 114 GLU A C 1
ATOM 832 O O . GLU A 1 114 ? -2.971 2.732 13.867 1.00 81.56 114 GLU A O 1
ATOM 837 N N . LYS A 1 115 ? -1.481 3.515 12.381 1.00 79.56 115 LYS A N 1
ATOM 838 C CA . LYS A 1 115 ? -1.551 4.926 12.793 1.00 79.56 115 LYS A CA 1
ATOM 839 C C . LYS A 1 115 ? -2.055 5.848 11.676 1.00 79.56 115 LYS A C 1
ATOM 841 O O . LYS A 1 115 ? -1.743 7.044 11.681 1.00 79.56 115 LYS A O 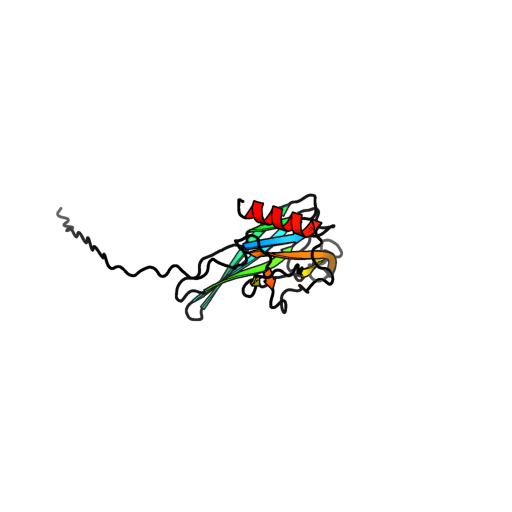1
ATOM 846 N N . ALA A 1 116 ? -2.764 5.299 10.690 1.00 88.38 116 ALA A N 1
ATOM 847 C CA . ALA A 1 116 ? -3.435 6.097 9.675 1.00 88.38 116 ALA A CA 1
ATOM 848 C C . ALA A 1 116 ? -4.596 6.871 10.316 1.00 88.38 116 ALA A C 1
ATOM 850 O O . ALA A 1 116 ? -5.372 6.311 11.085 1.00 88.38 116 ALA A O 1
ATOM 851 N N . ILE A 1 117 ? -4.726 8.153 9.984 1.00 90.12 117 ILE A N 1
ATOM 852 C CA . ILE A 1 117 ? -5.802 9.026 10.464 1.00 90.12 117 ILE A CA 1
ATOM 853 C C . ILE A 1 117 ? -6.551 9.631 9.283 1.00 90.12 117 ILE A C 1
ATOM 855 O O . ILE A 1 117 ? -5.942 9.932 8.259 1.00 90.12 117 ILE A O 1
ATOM 859 N N . SER A 1 118 ? -7.860 9.838 9.414 1.00 88.25 118 SER A N 1
ATOM 860 C CA . SER A 1 118 ? -8.641 10.522 8.376 1.00 88.25 118 SER A CA 1
ATOM 861 C C . SER A 1 118 ? -8.085 11.929 8.129 1.00 88.25 118 SER A C 1
ATOM 863 O O . SER A 1 118 ? -7.718 12.642 9.068 1.00 88.25 118 SER A O 1
ATOM 865 N N . SER A 1 119 ? -7.974 12.325 6.864 1.00 85.50 119 SER A N 1
ATOM 866 C CA . SER A 1 119 ? -7.410 13.612 6.475 1.00 85.50 119 SER A CA 1
ATOM 867 C C . SER A 1 119 ? -8.022 14.115 5.175 1.00 85.50 119 SER A C 1
ATOM 869 O O . SER A 1 119 ? -8.248 13.358 4.240 1.00 85.50 119 SER A O 1
ATOM 871 N N . ASN A 1 120 ? -8.220 15.428 5.076 1.00 83.00 120 ASN A N 1
ATOM 872 C CA . ASN A 1 120 ? -8.575 16.074 3.809 1.00 83.00 120 ASN A CA 1
ATOM 873 C C . ASN A 1 120 ? -7.334 16.432 2.973 1.00 83.00 120 ASN A C 1
ATOM 875 O O . ASN A 1 120 ? -7.456 16.975 1.873 1.00 83.00 120 ASN A O 1
ATOM 879 N N . VAL A 1 121 ? -6.133 16.163 3.494 1.00 84.75 121 VAL A N 1
ATOM 880 C CA . VAL A 1 121 ? -4.882 16.440 2.794 1.00 84.75 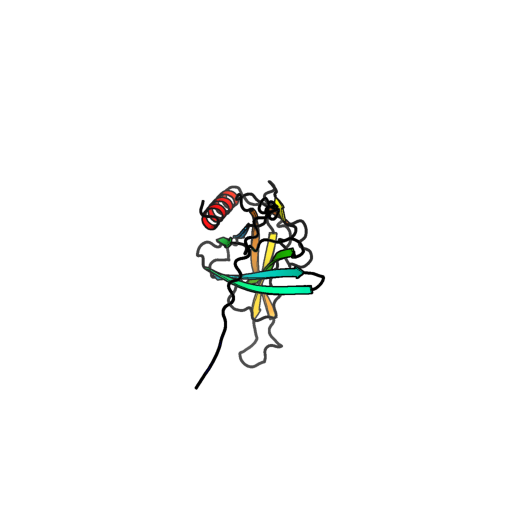121 VAL A CA 1
ATOM 881 C C . VAL A 1 121 ? -4.641 15.346 1.762 1.00 84.75 121 VAL A C 1
ATOM 883 O O . VAL A 1 121 ? -4.644 14.158 2.070 1.00 84.75 121 VAL A O 1
ATOM 886 N N . ARG A 1 122 ? -4.372 15.764 0.526 1.00 89.06 122 ARG A N 1
ATOM 887 C CA . ARG A 1 122 ? -4.072 14.899 -0.624 1.00 89.06 122 ARG A CA 1
ATOM 888 C C . ARG A 1 122 ? -2.644 14.361 -0.592 1.00 89.06 122 ARG A C 1
ATOM 890 O O . ARG A 1 122 ? -1.890 14.482 -1.561 1.00 89.06 122 ARG A O 1
ATOM 897 N N . GLU A 1 123 ? -2.240 13.854 0.564 1.00 87.62 123 GLU A N 1
ATOM 898 C CA . GLU A 1 123 ? -0.925 13.268 0.760 1.00 87.62 123 GLU A CA 1
ATOM 899 C C . GLU A 1 123 ? -0.761 12.001 -0.076 1.00 87.62 123 GLU A C 1
ATOM 901 O O . GLU A 1 123 ? -1.662 11.168 -0.204 1.00 87.62 123 GLU A O 1
ATOM 906 N N . THR A 1 124 ? 0.431 11.882 -0.653 1.00 92.69 124 THR A N 1
ATOM 907 C CA . THR A 1 124 ? 0.905 10.649 -1.266 1.00 92.69 124 THR A CA 1
ATOM 908 C C . THR A 1 124 ? 2.249 10.268 -0.685 1.00 92.69 124 THR A C 1
ATOM 910 O O . THR A 1 124 ? 3.040 11.120 -0.268 1.00 92.69 124 THR A O 1
ATOM 913 N N . TYR A 1 125 ? 2.506 8.969 -0.693 1.00 93.62 125 TYR A N 1
ATOM 914 C CA . TYR A 1 125 ? 3.723 8.377 -0.174 1.00 93.62 125 TYR A CA 1
ATOM 915 C C . TYR A 1 125 ? 4.487 7.718 -1.314 1.00 93.62 125 TYR A C 1
ATOM 917 O O . TYR A 1 125 ? 3.954 6.879 -2.030 1.00 93.62 125 TYR A O 1
ATOM 925 N N . CYS A 1 126 ? 5.740 8.105 -1.491 1.00 93.00 126 CYS A N 1
ATOM 926 C CA . CYS A 1 126 ? 6.607 7.644 -2.558 1.00 93.00 126 CYS A CA 1
ATOM 927 C C . CYS A 1 126 ? 7.547 6.566 -2.033 1.00 93.00 126 CYS A C 1
ATOM 929 O O . CYS A 1 126 ? 8.191 6.766 -1.001 1.00 93.00 126 CYS A O 1
ATOM 931 N N . ALA A 1 127 ? 7.684 5.468 -2.770 1.00 91.50 127 ALA A N 1
ATOM 932 C CA . ALA A 1 127 ? 8.690 4.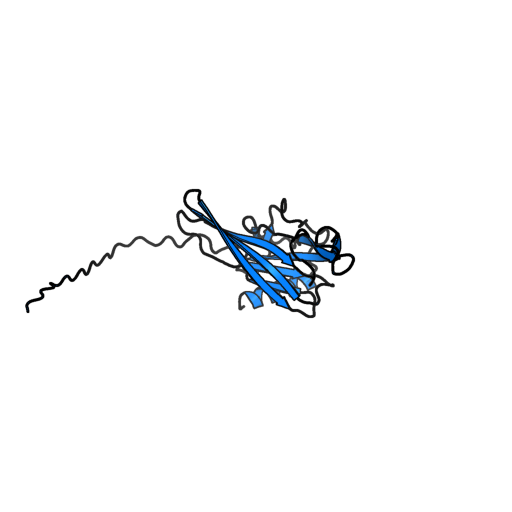450 -2.496 1.00 91.50 127 ALA A CA 1
ATOM 933 C C . ALA A 1 127 ? 9.343 3.942 -3.776 1.00 91.50 127 ALA A C 1
ATOM 935 O O . ALA A 1 127 ? 8.706 3.826 -4.822 1.00 91.50 127 ALA A O 1
ATOM 936 N N . THR A 1 128 ? 10.623 3.605 -3.672 1.00 89.25 128 THR A N 1
ATOM 937 C CA . THR A 1 128 ? 11.384 3.041 -4.782 1.00 89.25 128 THR A CA 1
ATOM 938 C C . THR A 1 128 ? 11.165 1.535 -4.857 1.00 89.25 128 THR A C 1
ATOM 940 O O . THR A 1 128 ? 11.341 0.821 -3.870 1.00 89.25 128 THR A O 1
ATOM 943 N N . ILE A 1 129 ? 10.822 1.041 -6.043 1.00 87.62 129 ILE A N 1
ATOM 944 C CA . ILE A 1 129 ? 10.752 -0.383 -6.353 1.00 87.62 129 ILE A CA 1
ATOM 945 C C . ILE A 1 129 ? 12.073 -0.823 -6.963 1.00 87.62 129 ILE A C 1
ATOM 947 O O . ILE A 1 129 ? 12.568 -0.248 -7.935 1.00 87.62 129 ILE A O 1
ATOM 951 N N . TYR A 1 130 ? 12.631 -1.884 -6.394 1.00 83.81 130 TYR A N 1
ATOM 952 C CA . TYR A 1 130 ? 13.892 -2.464 -6.819 1.00 83.81 130 TYR A CA 1
ATOM 953 C C . TYR A 1 130 ? 13.657 -3.804 -7.505 1.00 83.81 130 TYR A C 1
ATOM 955 O O . TYR A 1 130 ? 12.783 -4.573 -7.106 1.00 83.81 130 TYR A O 1
ATOM 963 N N . HIS A 1 131 ? 14.491 -4.111 -8.490 1.00 82.38 131 HIS A N 1
ATOM 964 C CA . HIS A 1 131 ? 14.621 -5.455 -9.023 1.00 82.38 131 HIS A CA 1
ATOM 965 C C . HIS A 1 131 ? 16.026 -5.983 -8.782 1.00 82.38 131 HIS A C 1
ATOM 967 O O . HIS A 1 131 ? 17.001 -5.245 -8.636 1.00 82.38 131 HIS A O 1
ATOM 973 N N . ARG A 1 132 ? 16.137 -7.301 -8.757 1.00 80.56 132 ARG A N 1
ATOM 974 C CA . ARG A 1 132 ? 17.396 -8.007 -8.626 1.00 80.56 132 ARG A CA 1
ATOM 975 C C . ARG A 1 132 ? 17.972 -8.299 -10.007 1.00 80.56 132 ARG A C 1
ATOM 977 O O . ARG A 1 132 ? 17.291 -8.886 -10.847 1.00 80.56 132 ARG A O 1
ATOM 984 N N . SER A 1 133 ? 19.249 -7.989 -10.192 1.00 79.75 133 SER A N 1
ATOM 985 C CA . SER A 1 133 ? 20.049 -8.435 -11.333 1.00 79.75 133 SER A CA 1
ATOM 986 C C . SER A 1 133 ? 21.196 -9.316 -10.841 1.00 79.75 133 SER A C 1
ATOM 988 O O . SER A 1 133 ? 21.884 -8.967 -9.879 1.00 79.75 133 SER A O 1
ATOM 990 N N . CYS A 1 134 ? 21.386 -10.484 -11.457 1.00 78.19 134 CYS A N 1
ATOM 991 C CA . CYS A 1 134 ? 22.431 -11.439 -11.089 1.00 78.19 134 CYS A CA 1
ATOM 992 C C . CYS A 1 134 ? 23.365 -11.665 -12.289 1.00 78.19 134 CYS A C 1
ATOM 994 O O . CYS A 1 134 ? 22.882 -12.013 -13.368 1.00 78.19 134 CYS A O 1
ATOM 996 N N . PRO A 1 135 ? 24.691 -11.512 -12.131 1.00 68.81 135 PRO A N 1
ATOM 997 C CA . PRO A 1 135 ? 25.632 -11.795 -13.206 1.00 68.81 135 PRO A CA 1
ATOM 998 C C . PRO A 1 135 ? 25.705 -13.313 -13.436 1.00 68.81 135 PRO A C 1
ATOM 1000 O O . PRO A 1 135 ? 26.274 -14.026 -12.617 1.00 68.81 135 PRO A O 1
ATOM 1003 N N . LYS A 1 136 ? 25.125 -13.771 -14.556 1.00 66.06 136 LYS A N 1
ATOM 1004 C CA . LYS A 1 136 ? 25.045 -15.158 -15.066 1.00 66.06 136 LYS A CA 1
ATOM 1005 C C . LYS A 1 136 ? 24.369 -16.191 -14.144 1.00 66.06 136 LYS A C 1
ATOM 1007 O O . LYS A 1 136 ? 24.608 -16.281 -12.941 1.00 66.06 136 LYS A O 1
ATOM 1012 N N . VAL A 1 137 ? 23.543 -17.039 -14.759 1.00 59.78 137 VAL A N 1
ATOM 1013 C CA . VAL A 1 137 ? 22.947 -18.219 -14.116 1.00 59.78 137 VAL A CA 1
ATOM 1014 C C . VAL A 1 137 ? 24.090 -19.163 -13.714 1.00 59.78 137 VAL A C 1
ATOM 1016 O O . VAL A 1 137 ? 24.835 -19.611 -14.576 1.00 59.78 137 VAL A O 1
ATOM 1019 N N . GLY A 1 138 ? 24.280 -19.404 -12.411 1.00 58.41 138 GLY A N 1
ATOM 1020 C CA . GLY A 1 138 ? 25.287 -20.349 -11.891 1.00 58.41 138 GLY A CA 1
ATOM 1021 C C . GLY A 1 138 ? 26.323 -19.783 -10.908 1.00 58.41 138 GLY A C 1
ATOM 1022 O O . GLY A 1 138 ? 26.901 -20.548 -10.148 1.00 58.41 138 GLY A O 1
ATOM 1023 N N . LEU A 1 139 ? 26.518 -18.460 -10.815 1.00 57.50 139 LEU A N 1
ATOM 1024 C CA . LEU A 1 139 ? 27.509 -17.847 -9.896 1.00 57.50 139 LEU A CA 1
ATOM 1025 C C . LEU A 1 139 ? 27.012 -17.645 -8.448 1.00 57.50 139 LEU A C 1
ATOM 1027 O O . LEU A 1 139 ? 27.653 -16.968 -7.639 1.00 57.50 139 LEU A O 1
ATOM 1031 N N . GLY A 1 140 ? 25.873 -18.251 -8.106 1.00 57.75 140 GLY A N 1
ATOM 1032 C CA . GLY A 1 140 ? 25.277 -18.187 -6.777 1.00 57.75 140 GLY A CA 1
ATOM 1033 C C . GLY A 1 140 ? 24.638 -16.832 -6.443 1.00 57.75 140 GLY A C 1
ATOM 1034 O O . GLY A 1 140 ? 25.012 -15.760 -6.913 1.00 57.75 140 GLY A O 1
ATOM 1035 N N . TRP A 1 141 ? 23.660 -16.865 -5.542 1.00 61.81 141 TRP A N 1
ATOM 1036 C CA . TRP A 1 141 ? 22.773 -15.747 -5.197 1.00 61.81 141 TRP A CA 1
ATOM 1037 C C . TRP A 1 141 ? 23.483 -14.632 -4.399 1.00 61.81 141 TRP A C 1
ATOM 1039 O O . TRP A 1 141 ? 22.861 -13.671 -3.937 1.00 61.81 141 TRP A O 1
ATOM 1049 N N . LYS A 1 142 ? 24.791 -14.785 -4.160 1.00 67.38 142 LYS A N 1
ATOM 1050 C CA . LYS A 1 142 ? 25.639 -13.873 -3.383 1.00 67.38 142 LYS A CA 1
ATOM 1051 C C . LYS A 1 142 ? 26.113 -12.666 -4.199 1.00 67.38 142 LYS A C 1
ATOM 1053 O O . LYS A 1 142 ? 26.410 -11.643 -3.601 1.00 67.38 142 LYS A O 1
ATOM 1058 N N . ARG A 1 143 ? 26.145 -12.758 -5.535 1.00 74.88 143 ARG A N 1
ATOM 1059 C CA . ARG A 1 143 ? 26.604 -11.673 -6.429 1.00 74.88 143 ARG A CA 1
ATOM 1060 C C . ARG A 1 143 ? 25.475 -10.846 -7.052 1.00 74.88 143 ARG A C 1
ATOM 1062 O O . ARG A 1 143 ? 25.736 -10.003 -7.905 1.00 74.88 143 ARG A O 1
ATOM 1069 N N . CYS A 1 144 ? 24.230 -11.095 -6.658 1.00 78.00 144 CYS A N 1
ATOM 1070 C CA . CYS A 1 144 ? 23.092 -10.334 -7.157 1.00 78.00 144 CYS A CA 1
ATOM 1071 C C . CYS A 1 144 ? 23.058 -8.928 -6.544 1.00 78.00 144 CYS A C 1
ATOM 1073 O O . CYS A 1 144 ? 23.281 -8.776 -5.343 1.00 78.00 144 CYS A O 1
ATOM 1075 N N . LYS A 1 145 ? 22.737 -7.924 -7.360 1.00 83.19 145 LYS A N 1
ATOM 1076 C CA . LYS A 1 145 ? 22.581 -6.524 -6.951 1.00 83.19 145 LYS A CA 1
ATOM 1077 C C . LYS A 1 145 ? 21.123 -6.092 -7.068 1.00 83.19 145 LYS A C 1
ATOM 1079 O O . LYS A 1 145 ? 20.386 -6.619 -7.903 1.00 83.19 145 LYS A O 1
ATOM 1084 N N . CYS A 1 146 ? 20.727 -5.137 -6.233 1.00 83.69 146 CYS A N 1
ATOM 1085 C CA . CYS A 1 146 ? 19.432 -4.473 -6.328 1.00 83.69 146 CYS A CA 1
ATOM 1086 C C . CYS A 1 146 ? 19.581 -3.212 -7.171 1.00 83.69 146 CYS A C 1
ATOM 1088 O O . CYS A 1 146 ? 20.418 -2.360 -6.881 1.00 83.69 146 CYS A O 1
ATOM 1090 N N . HIS A 1 147 ? 18.774 -3.117 -8.214 1.00 85.56 147 HIS A N 1
ATOM 1091 C CA . HIS A 1 147 ? 18.716 -1.987 -9.121 1.00 85.56 147 HIS A CA 1
ATOM 1092 C C . HIS A 1 147 ? 17.373 -1.299 -8.958 1.00 85.56 147 HIS A C 1
ATOM 1094 O O . HIS A 1 147 ? 16.344 -1.956 -8.791 1.00 85.56 147 HIS A O 1
ATOM 1100 N N . VAL A 1 148 ? 17.393 0.028 -8.991 1.00 87.38 148 VAL A N 1
ATOM 1101 C CA . VAL A 1 148 ? 16.168 0.822 -9.051 1.00 87.38 148 VAL A CA 1
ATOM 1102 C C . VAL A 1 148 ? 15.429 0.459 -10.334 1.00 87.38 148 VAL A C 1
ATOM 1104 O O . VAL A 1 148 ? 16.043 0.356 -11.393 1.00 87.38 148 VAL A O 1
ATOM 1107 N N . THR A 1 149 ? 14.126 0.232 -10.217 1.00 85.62 149 THR A N 1
ATOM 1108 C CA . THR A 1 149 ? 13.240 0.033 -11.367 1.00 85.62 149 THR A CA 1
ATOM 1109 C C . THR A 1 149 ? 12.470 1.319 -11.605 1.00 85.62 149 THR A C 1
ATOM 1111 O O . THR A 1 149 ? 12.684 1.961 -12.618 1.00 85.62 149 THR A O 1
ATOM 1114 N N . TYR A 1 150 ? 11.656 1.729 -10.630 1.00 86.44 150 TYR A N 1
ATOM 1115 C CA . TYR A 1 150 ? 10.848 2.948 -10.688 1.00 86.44 150 TYR A CA 1
ATOM 1116 C C . TYR A 1 150 ? 10.389 3.367 -9.291 1.00 86.44 150 TYR A C 1
ATOM 1118 O O . TYR A 1 150 ? 10.614 2.655 -8.310 1.00 86.44 150 TYR A O 1
ATOM 1126 N N . THR A 1 151 ? 9.728 4.520 -9.193 1.00 88.88 151 THR A N 1
ATOM 1127 C CA . THR A 1 151 ? 9.083 4.996 -7.960 1.00 88.88 151 THR A CA 1
ATOM 1128 C C . THR A 1 151 ? 7.574 4.813 -8.065 1.00 88.88 151 THR A C 1
ATOM 1130 O O . THR A 1 151 ? 6.975 5.185 -9.069 1.00 88.88 151 THR A O 1
ATOM 1133 N N . ILE A 1 152 ? 6.953 4.262 -7.025 1.00 91.38 152 ILE A N 1
ATOM 1134 C CA . ILE A 1 152 ? 5.495 4.213 -6.883 1.00 91.38 152 ILE A CA 1
ATOM 1135 C C . ILE A 1 152 ? 5.018 5.316 -5.950 1.00 91.38 152 ILE A C 1
ATOM 1137 O O . ILE A 1 152 ? 5.730 5.695 -5.020 1.00 91.38 152 ILE A O 1
ATOM 1141 N N . ARG A 1 153 ? 3.795 5.790 -6.176 1.00 93.75 153 ARG A N 1
ATOM 1142 C CA . ARG A 1 153 ? 3.038 6.642 -5.260 1.00 93.75 153 ARG A CA 1
ATOM 1143 C C . ARG A 1 153 ? 1.941 5.799 -4.615 1.00 93.75 153 ARG A C 1
ATOM 1145 O O . ARG A 1 153 ? 1.278 5.026 -5.299 1.00 93.75 153 ARG A O 1
ATOM 1152 N N . ALA A 1 154 ? 1.735 5.954 -3.319 1.00 94.44 154 ALA A N 1
ATOM 1153 C CA . ALA A 1 154 ? 0.696 5.284 -2.557 1.00 94.44 154 ALA A CA 1
ATOM 1154 C C . ALA A 1 154 ? -0.200 6.310 -1.869 1.00 94.44 154 ALA A C 1
ATOM 1156 O O . ALA A 1 154 ? 0.265 7.358 -1.418 1.00 94.44 154 ALA A O 1
ATOM 1157 N N . THR A 1 155 ? -1.479 5.989 -1.761 1.00 95.50 155 THR A N 1
ATOM 1158 C CA . THR A 1 155 ? -2.435 6.710 -0.924 1.00 95.50 155 THR A CA 1
ATOM 1159 C C . THR A 1 155 ? -3.384 5.711 -0.270 1.00 95.50 155 THR A C 1
ATOM 1161 O O . THR A 1 155 ? -3.543 4.587 -0.753 1.00 95.50 155 THR A O 1
ATOM 1164 N N . VAL A 1 156 ? -3.965 6.094 0.860 1.00 95.38 156 VAL A N 1
ATOM 1165 C CA . VAL A 1 156 ? -4.801 5.221 1.687 1.00 95.38 156 VAL A CA 1
ATOM 1166 C C . VAL A 1 156 ? -6.161 5.876 1.850 1.00 95.38 156 VAL A C 1
ATOM 1168 O O . VAL A 1 156 ? -6.243 7.083 2.081 1.00 95.38 156 VAL A O 1
ATOM 1171 N N . LEU A 1 157 ? -7.217 5.079 1.719 1.00 95.12 157 LEU A N 1
ATOM 1172 C CA . LEU A 1 157 ? -8.595 5.507 1.914 1.00 95.12 157 LEU A CA 1
ATOM 1173 C C . LEU A 1 157 ? -9.213 4.759 3.091 1.00 95.12 157 LEU A C 1
ATOM 1175 O O . LEU A 1 157 ? -8.909 3.581 3.315 1.00 95.12 157 LEU A O 1
ATOM 1179 N N . ASP A 1 158 ? -10.091 5.445 3.813 1.00 93.50 158 ASP A N 1
ATOM 1180 C CA . ASP A 1 158 ? -10.895 4.852 4.870 1.00 93.50 158 ASP A CA 1
ATOM 1181 C C . ASP A 1 158 ? -12.114 4.095 4.320 1.00 93.50 158 ASP A C 1
ATOM 1183 O O . ASP A 1 158 ? -12.385 4.072 3.115 1.00 93.50 158 ASP A O 1
ATOM 1187 N N . GLU A 1 159 ? -12.880 3.454 5.201 1.00 91.56 159 GLU A N 1
ATOM 1188 C CA . GLU A 1 159 ? -14.099 2.727 4.834 1.00 91.56 159 GLU A CA 1
ATOM 1189 C C . GLU A 1 159 ? -15.215 3.630 4.284 1.00 91.56 159 GLU A C 1
ATOM 1191 O O . GLU A 1 159 ? -16.197 3.140 3.723 1.00 91.56 159 GLU A O 1
ATOM 1196 N N . ASN A 1 160 ? -15.077 4.950 4.418 1.00 92.12 160 ASN A N 1
ATOM 1197 C CA . ASN A 1 160 ? -15.967 5.949 3.840 1.00 92.12 160 ASN A CA 1
ATOM 1198 C C . ASN A 1 160 ? -15.431 6.537 2.532 1.00 92.12 160 ASN A C 1
ATOM 1200 O O . ASN A 1 160 ? -16.016 7.496 2.027 1.00 92.12 160 ASN A O 1
ATOM 1204 N N . ASN A 1 161 ? -14.379 5.942 1.961 1.00 93.44 161 ASN A N 1
ATOM 1205 C CA . ASN A 1 161 ? -13.716 6.401 0.746 1.00 93.44 161 ASN A CA 1
ATOM 1206 C C . ASN A 1 161 ? -13.070 7.795 0.895 1.00 93.44 161 ASN A C 1
ATOM 1208 O O . ASN A 1 161 ? -12.919 8.523 -0.088 1.00 93.44 161 ASN A O 1
ATOM 1212 N N . LYS A 1 162 ? -12.711 8.195 2.122 1.00 93.19 162 LYS A N 1
ATOM 1213 C CA . LYS A 1 162 ? -11.997 9.447 2.405 1.00 93.19 162 LYS A CA 1
ATOM 1214 C C . LYS A 1 162 ? -10.506 9.188 2.538 1.00 93.19 162 LYS A C 1
ATOM 1216 O O . LYS A 1 162 ? -10.092 8.124 2.982 1.00 93.19 162 LYS A O 1
ATOM 1221 N N . LEU A 1 163 ? -9.696 10.178 2.177 1.00 94.06 163 LEU A N 1
ATOM 1222 C CA . LEU A 1 163 ? -8.246 10.089 2.309 1.00 94.06 163 LEU A CA 1
ATOM 1223 C C . LEU A 1 163 ? -7.812 9.917 3.765 1.00 94.06 163 LEU A C 1
ATOM 1225 O O . LEU A 1 163 ? -8.406 10.464 4.696 1.00 94.06 163 LEU A O 1
ATOM 1229 N N . MET A 1 164 ? -6.721 9.182 3.936 1.00 93.44 164 MET A N 1
ATOM 1230 C CA . MET A 1 164 ? -6.035 9.038 5.205 1.00 93.44 164 MET A CA 1
ATOM 1231 C C . MET A 1 164 ? -4.596 9.524 5.102 1.00 93.44 164 MET A C 1
ATOM 1233 O O . MET A 1 164 ? -3.911 9.318 4.100 1.00 93.44 164 MET A O 1
ATOM 1237 N N . ARG A 1 165 ? -4.131 10.134 6.188 1.00 92.25 165 ARG A N 1
ATOM 1238 C CA . ARG A 1 165 ? -2.744 10.508 6.412 1.00 92.25 165 ARG A CA 1
ATOM 1239 C C . ARG A 1 165 ? -2.065 9.480 7.307 1.00 92.25 165 ARG A C 1
ATOM 1241 O O . ARG A 1 165 ? -2.587 9.110 8.354 1.00 92.25 165 ARG A O 1
ATOM 1248 N N . LEU A 1 166 ? -0.862 9.075 6.930 1.00 88.88 166 LEU A N 1
ATOM 1249 C CA . LEU A 1 166 ? 0.032 8.276 7.754 1.00 88.88 166 LEU A CA 1
ATOM 1250 C C . LEU A 1 166 ? 0.838 9.192 8.668 1.00 88.88 166 LEU A C 1
ATOM 1252 O O . LEU A 1 166 ? 1.435 10.177 8.233 1.00 88.88 166 LEU A O 1
ATOM 1256 N N . THR A 1 167 ? 0.848 8.869 9.955 1.00 84.50 167 THR A N 1
ATOM 1257 C CA . THR A 1 167 ? 1.537 9.672 10.977 1.00 84.50 167 THR A CA 1
ATOM 1258 C C . THR A 1 167 ? 2.977 9.221 11.227 1.00 84.50 167 THR A C 1
ATOM 1260 O O . THR A 1 167 ? 3.732 9.940 11.874 1.00 84.50 167 THR A O 1
ATOM 1263 N N . SER A 1 168 ? 3.388 8.065 10.694 1.00 81.38 168 SER A N 1
ATOM 1264 C CA . SER A 1 168 ? 4.770 7.576 10.727 1.00 81.38 168 SER A CA 1
ATOM 1265 C C . SER A 1 168 ? 5.071 6.735 9.484 1.00 81.38 168 SER A C 1
ATOM 1267 O O . SER A 1 168 ? 4.212 5.992 9.014 1.00 81.38 168 SER A O 1
ATOM 1269 N N . LEU A 1 169 ? 6.294 6.861 8.960 1.00 83.38 169 LEU A N 1
ATOM 1270 C CA . LEU A 1 169 ? 6.822 6.100 7.816 1.00 83.38 169 LEU A CA 1
ATOM 1271 C C . LEU A 1 169 ? 8.164 5.409 8.142 1.00 83.38 169 LEU A C 1
ATOM 1273 O O . LEU A 1 169 ? 8.789 4.826 7.258 1.00 83.38 169 LEU A O 1
ATOM 1277 N N . GLU A 1 170 ? 8.622 5.493 9.397 1.00 65.44 170 GLU A N 1
ATOM 1278 C CA . GLU A 1 170 ? 10.037 5.395 9.813 1.00 65.44 170 GLU A CA 1
ATOM 1279 C C . GLU A 1 170 ? 10.747 4.068 9.492 1.00 65.44 170 GLU A C 1
ATOM 1281 O O . GLU A 1 170 ? 11.972 4.001 9.521 1.00 65.44 170 GLU A O 1
ATOM 1286 N N . SER A 1 171 ? 10.017 3.015 9.135 1.00 66.31 171 SER A N 1
ATOM 1287 C CA . SER A 1 171 ? 10.566 1.679 8.869 1.00 66.31 171 SER A CA 1
ATOM 1288 C C . SER A 1 171 ? 10.176 1.104 7.503 1.00 66.31 171 SER A C 1
ATOM 1290 O O . SER A 1 171 ? 10.523 -0.033 7.188 1.00 66.31 171 SER A O 1
ATOM 1292 N N . GLY A 1 172 ? 9.464 1.881 6.682 1.00 75.88 172 GLY A N 1
ATOM 1293 C CA . GLY A 1 172 ? 8.762 1.373 5.507 1.00 75.88 172 GLY A CA 1
ATOM 1294 C C . GLY A 1 172 ? 9.447 1.578 4.155 1.00 75.88 172 GLY A C 1
ATOM 1295 O O . GLY A 1 172 ? 8.993 1.055 3.143 1.00 75.88 172 GLY A O 1
ATOM 1296 N N . GLY A 1 173 ? 10.505 2.389 4.081 1.00 84.94 173 GLY A N 1
ATOM 1297 C CA . GLY A 1 173 ? 11.084 2.812 2.794 1.00 84.94 173 GLY A CA 1
ATOM 1298 C C . GLY A 1 173 ? 10.193 3.767 1.981 1.00 84.94 173 GLY A C 1
ATOM 1299 O O . GLY A 1 173 ? 10.578 4.186 0.889 1.00 84.94 173 GLY A O 1
ATOM 1300 N N . PHE A 1 174 ? 9.029 4.138 2.520 1.00 90.69 174 PHE A N 1
ATOM 1301 C CA . PHE A 1 174 ? 8.187 5.214 2.016 1.00 90.69 174 PHE A CA 1
ATOM 1302 C C . PHE A 1 174 ? 8.610 6.561 2.600 1.00 90.69 174 PHE A C 1
ATOM 1304 O O . PHE A 1 174 ? 9.049 6.663 3.742 1.00 90.69 174 PHE A O 1
ATOM 1311 N N . LYS A 1 175 ? 8.412 7.616 1.815 1.00 91.75 175 LYS A N 1
ATOM 1312 C CA . LYS A 1 175 ? 8.521 9.016 2.236 1.00 91.75 175 LYS A CA 1
ATOM 1313 C C . LYS A 1 175 ? 7.340 9.799 1.687 1.00 91.75 175 LYS A C 1
ATOM 1315 O O . LYS A 1 175 ? 6.796 9.417 0.656 1.00 91.75 175 LYS A O 1
ATOM 1320 N N . THR A 1 176 ? 6.955 10.904 2.312 1.00 92.00 176 THR A N 1
ATOM 1321 C CA . THR A 1 176 ? 5.976 11.811 1.698 1.00 92.00 176 THR A CA 1
ATOM 1322 C C . THR A 1 176 ? 6.510 12.282 0.344 1.00 92.00 176 THR A C 1
ATOM 1324 O O . THR A 1 176 ? 7.672 12.680 0.228 1.00 92.00 176 THR A O 1
ATOM 1327 N N . CYS A 1 177 ? 5.694 12.181 -0.703 1.00 91.44 177 CYS A N 1
ATOM 1328 C CA . CYS A 1 177 ? 6.052 12.712 -2.012 1.00 91.44 177 CYS A CA 1
ATOM 1329 C C . CYS A 1 177 ? 6.104 14.246 -1.961 1.00 91.44 177 CYS A C 1
ATOM 1331 O O . CYS A 1 177 ? 5.332 14.874 -1.242 1.00 91.44 177 CYS A O 1
ATOM 1333 N N . ALA A 1 178 ? 6.962 14.861 -2.779 1.00 87.75 178 ALA A N 1
ATOM 1334 C CA . ALA A 1 178 ? 6.997 16.321 -2.917 1.00 87.75 178 ALA A CA 1
ATOM 1335 C C . ALA A 1 178 ? 5.716 16.888 -3.558 1.00 87.75 178 ALA A C 1
ATOM 1337 O O . ALA A 1 178 ? 5.380 18.050 -3.358 1.00 87.75 178 ALA A O 1
ATOM 1338 N N . GLN A 1 179 ? 5.011 16.069 -4.344 1.00 86.25 179 GLN A N 1
ATOM 1339 C CA . GLN A 1 179 ? 3.792 16.448 -5.047 1.00 86.25 179 GLN A CA 1
ATOM 1340 C C . GLN A 1 179 ? 2.577 15.742 -4.442 1.00 86.25 179 GLN A C 1
ATOM 1342 O O . GLN A 1 179 ? 2.594 14.535 -4.197 1.00 86.25 179 GLN A O 1
ATOM 1347 N N . HIS A 1 180 ? 1.509 16.506 -4.236 1.00 88.25 180 HIS A N 1
ATOM 1348 C CA . HIS A 1 180 ? 0.202 15.994 -3.831 1.00 88.25 180 HIS A CA 1
ATOM 1349 C C . HIS A 1 180 ? -0.547 15.354 -5.009 1.00 88.25 180 HIS A C 1
ATOM 1351 O O . HIS A 1 180 ? -0.170 15.536 -6.169 1.00 88.25 180 HIS A O 1
ATOM 1357 N N . LEU A 1 181 ? -1.637 14.630 -4.724 1.00 89.62 181 LEU A N 1
ATOM 1358 C CA . LEU A 1 181 ? -2.523 14.129 -5.782 1.00 89.62 181 LEU A CA 1
ATOM 1359 C C . LEU A 1 181 ? -3.096 15.300 -6.589 1.00 89.62 181 LEU A C 1
ATOM 1361 O O . LEU A 1 181 ? -3.731 16.211 -6.041 1.00 89.62 181 LEU A O 1
ATOM 1365 N N . SER A 1 182 ? -2.915 15.232 -7.907 1.00 91.12 182 SER A N 1
ATOM 1366 C CA . SER A 1 182 ? -3.599 16.108 -8.854 1.00 91.12 182 SER A CA 1
ATOM 1367 C C . SER A 1 182 ? -5.121 15.905 -8.779 1.00 91.12 182 SER A C 1
ATOM 1369 O O . SER A 1 182 ? -5.611 14.919 -8.226 1.00 91.12 182 SER A O 1
ATOM 1371 N N . ASN A 1 183 ? -5.907 16.827 -9.342 1.00 91.75 183 ASN A N 1
ATOM 1372 C CA . ASN A 1 183 ? -7.368 16.671 -9.385 1.00 91.75 183 ASN A CA 1
ATOM 1373 C C . ASN A 1 183 ? -7.800 15.399 -10.134 1.00 91.75 183 ASN A C 1
ATOM 1375 O O . ASN A 1 183 ? -8.721 14.714 -9.693 1.00 91.75 183 ASN A O 1
ATOM 1379 N N . SER A 1 184 ? -7.125 15.068 -11.237 1.00 90.69 184 SER A N 1
ATOM 1380 C CA . SER A 1 184 ? -7.412 13.862 -12.017 1.00 90.69 184 SER A CA 1
ATOM 1381 C C . SER A 1 184 ? -7.027 12.591 -11.260 1.00 90.69 184 SER A C 1
ATOM 1383 O O . SER A 1 184 ? -7.800 11.632 -11.246 1.00 90.69 184 SER A O 1
ATOM 1385 N N . ASP A 1 185 ? -5.879 12.589 -10.573 1.00 92.88 185 ASP A N 1
ATOM 1386 C CA . ASP A 1 185 ? -5.482 11.464 -9.723 1.00 92.88 185 ASP A CA 1
ATOM 1387 C C . ASP A 1 185 ? -6.473 11.278 -8.568 1.00 92.88 185 ASP A C 1
ATOM 1389 O O . ASP A 1 185 ? -6.859 10.152 -8.275 1.00 92.88 185 ASP A O 1
ATOM 1393 N N . MET A 1 186 ? -6.962 12.363 -7.962 1.00 93.94 186 MET A N 1
ATOM 1394 C CA . MET A 1 186 ? -7.980 12.296 -6.910 1.00 93.94 186 MET A CA 1
ATOM 1395 C C . MET A 1 186 ? -9.291 11.669 -7.372 1.00 93.94 186 MET A C 1
ATOM 1397 O O . MET A 1 186 ? -9.852 10.834 -6.663 1.00 93.94 186 MET A O 1
ATOM 1401 N N . GLN A 1 187 ? -9.785 12.054 -8.550 1.00 93.88 187 GLN A N 1
ATOM 1402 C CA . GLN A 1 187 ? -10.990 11.451 -9.124 1.00 93.88 187 GLN A CA 1
ATOM 1403 C C . GLN A 1 187 ? -10.784 9.954 -9.368 1.00 93.88 187 GLN A C 1
ATOM 1405 O O . GLN A 1 187 ? -11.632 9.147 -8.990 1.00 93.88 187 GLN A O 1
ATOM 1410 N N . ALA A 1 188 ? -9.630 9.573 -9.924 1.00 93.81 188 ALA A N 1
ATOM 1411 C CA . ALA A 1 188 ? -9.296 8.174 -10.159 1.00 93.81 188 ALA A CA 1
ATOM 1412 C C . ALA A 1 188 ? -9.188 7.373 -8.851 1.00 93.81 188 ALA A C 1
ATOM 1414 O O . ALA A 1 188 ? -9.772 6.299 -8.748 1.00 93.81 188 ALA A O 1
ATOM 1415 N N . VAL A 1 189 ? -8.481 7.899 -7.847 1.00 95.38 189 VAL A N 1
ATOM 1416 C CA . VAL A 1 189 ? -8.336 7.299 -6.510 1.00 95.38 189 VAL A CA 1
ATOM 1417 C C . VAL A 1 189 ? -9.706 7.068 -5.877 1.00 95.38 189 VAL A C 1
ATOM 1419 O O . VAL A 1 189 ? -9.995 5.958 -5.438 1.00 95.38 189 VAL A O 1
ATOM 1422 N N . THR A 1 190 ? -10.572 8.082 -5.899 1.00 95.06 190 THR A N 1
ATOM 1423 C CA . THR A 1 190 ? -11.916 8.012 -5.310 1.00 95.06 190 THR A CA 1
ATOM 1424 C C . THR A 1 190 ? -12.792 6.986 -6.032 1.00 95.06 190 THR A C 1
ATOM 1426 O O . THR A 1 190 ? -13.476 6.198 -5.382 1.00 95.06 190 THR A O 1
ATOM 1429 N N . ALA A 1 191 ? -12.753 6.949 -7.368 1.00 96.19 191 ALA A N 1
ATOM 1430 C CA . ALA A 1 191 ? -13.514 5.983 -8.160 1.00 96.19 191 ALA A CA 1
ATOM 1431 C C . ALA A 1 191 ? -13.032 4.541 -7.933 1.00 96.19 191 ALA A C 1
ATOM 1433 O O . ALA A 1 191 ? -13.840 3.621 -7.805 1.00 96.19 191 ALA A O 1
ATOM 1434 N N . MET A 1 192 ? -11.715 4.334 -7.844 1.00 96.50 192 MET A N 1
ATOM 1435 C CA . MET A 1 192 ? -11.146 3.023 -7.533 1.00 96.50 192 MET A CA 1
ATOM 1436 C C . MET A 1 192 ? -11.509 2.571 -6.117 1.00 96.50 192 MET A C 1
ATOM 1438 O O . MET A 1 192 ? -11.898 1.420 -5.940 1.00 96.50 192 MET A O 1
ATOM 1442 N N . GLY A 1 193 ? -11.429 3.465 -5.128 1.00 95.88 193 GLY A N 1
ATOM 1443 C CA . GLY A 1 193 ? -11.825 3.165 -3.755 1.00 95.88 193 GLY A CA 1
ATOM 1444 C C . GLY A 1 193 ? -13.303 2.798 -3.637 1.00 95.88 193 GLY A C 1
ATOM 1445 O O . GLY A 1 193 ? -13.620 1.769 -3.048 1.00 95.88 193 GLY A O 1
ATOM 1446 N N . ALA A 1 194 ? -14.198 3.551 -4.287 1.00 96.06 194 ALA A N 1
ATOM 1447 C CA . ALA A 1 194 ? -15.627 3.227 -4.345 1.00 96.06 194 ALA A CA 1
ATOM 1448 C C . ALA A 1 194 ? -15.864 1.827 -4.932 1.00 96.06 194 ALA A C 1
ATOM 1450 O O . ALA A 1 194 ? -16.531 1.005 -4.308 1.00 96.06 194 ALA A O 1
ATOM 1451 N N . LYS A 1 195 ? -15.204 1.510 -6.055 1.00 95.88 195 LYS A N 1
ATOM 1452 C CA . LYS A 1 195 ? -15.287 0.190 -6.689 1.00 95.88 195 LYS A CA 1
ATOM 1453 C C . LYS A 1 195 ? -14.840 -0.942 -5.759 1.00 95.88 195 LYS A C 1
ATOM 1455 O O . LYS A 1 195 ? -15.522 -1.958 -5.687 1.00 95.88 195 LYS A O 1
ATOM 1460 N N . VAL A 1 196 ? -13.708 -0.790 -5.062 1.00 94.38 196 VAL A N 1
ATOM 1461 C CA . VAL A 1 196 ? -13.217 -1.808 -4.110 1.00 94.38 196 VAL A CA 1
ATOM 1462 C C . VAL A 1 196 ? -14.176 -1.972 -2.928 1.00 94.38 196 VAL A C 1
ATOM 1464 O O . VAL A 1 196 ? -14.389 -3.087 -2.461 1.00 94.38 196 VAL A O 1
ATOM 1467 N N . LEU A 1 197 ? -14.788 -0.879 -2.472 1.00 91.12 197 LEU A N 1
ATOM 1468 C CA . LEU A 1 197 ? -15.757 -0.874 -1.375 1.00 91.12 197 LEU A CA 1
ATOM 1469 C C . LEU A 1 197 ? -17.176 -1.305 -1.798 1.00 91.12 197 LEU A C 1
ATOM 1471 O O . LEU A 1 197 ? -18.053 -1.377 -0.938 1.00 91.12 197 LEU A O 1
ATOM 1475 N N . GLY A 1 198 ? -17.416 -1.582 -3.086 1.00 88.31 198 GLY A N 1
ATOM 1476 C CA . GLY A 1 198 ? -18.726 -1.978 -3.613 1.00 88.31 198 GLY A CA 1
ATOM 1477 C C . GLY A 1 198 ? -19.757 -0.843 -3.651 1.00 88.31 198 GLY A C 1
ATOM 1478 O O . GLY A 1 198 ? -20.928 -1.085 -3.363 1.00 88.31 198 GLY A O 1
ATOM 1479 N N . ARG A 1 199 ? -19.321 0.385 -3.954 1.00 66.00 199 ARG A N 1
ATOM 1480 C CA . ARG A 1 199 ? -20.142 1.605 -4.025 1.00 66.00 199 ARG A CA 1
ATOM 1481 C C . ARG A 1 199 ? -20.160 2.220 -5.417 1.00 66.00 199 ARG A C 1
ATOM 1483 O O . ARG A 1 199 ? -19.148 2.071 -6.141 1.00 66.00 199 ARG A O 1
#

Sequence (199 aa):
MVKVGLSLLVAVALAAVTAATAPATVAGRAAVLVLLGDELMSSVTVTWETKISFRGQVVRDLSHERLTTTNGRYAFAIPFQPSVPGIVVTTSVSGIQGYKSDHGKCTRPALPLEKAISSNVRETYCATIYHRSCPKVGLGWKRCKCHVTYTIRATVLDENNKLMRLTSLESGGFKTCAQHLSNSDMQAVTAMGAKVLGR

pLDDT: mean 79.96, std 19.08, range [30.73, 97.25]